Protein AF-A0ABD3Q183-F1 (afdb_monomer_lite)

Structure (mmCIF, N/CA/C/O backbone):
data_AF-A0ABD3Q183-F1
#
_entry.id   AF-A0ABD3Q183-F1
#
loop_
_atom_site.group_PDB
_atom_site.id
_atom_site.type_symbol
_atom_site.label_atom_id
_atom_site.label_alt_id
_atom_site.label_comp_id
_atom_site.label_asym_id
_atom_site.label_entity_id
_atom_site.label_seq_id
_atom_site.pdbx_PDB_ins_code
_atom_site.Cartn_x
_atom_site.Cartn_y
_atom_site.Cartn_z
_atom_site.occupancy
_atom_site.B_iso_or_equiv
_atom_site.auth_seq_id
_atom_site.auth_comp_id
_atom_site.auth_asym_id
_atom_site.auth_atom_id
_atom_site.pdbx_PDB_model_num
ATOM 1 N N . MET A 1 1 ? -6.979 24.340 -42.919 1.00 44.28 1 MET A N 1
ATOM 2 C CA . MET A 1 1 ? -6.742 22.893 -43.112 1.00 44.28 1 MET A CA 1
ATOM 3 C C . MET A 1 1 ? -6.482 22.277 -41.746 1.00 44.28 1 MET A C 1
ATOM 5 O O . MET A 1 1 ? -5.387 22.406 -41.219 1.00 44.28 1 MET A O 1
ATOM 9 N N . THR A 1 2 ? -7.515 21.724 -41.120 1.00 48.12 2 THR A N 1
ATOM 10 C CA . THR A 1 2 ? -7.461 21.088 -39.798 1.00 48.12 2 THR A CA 1
ATOM 11 C C . THR A 1 2 ? -7.374 19.578 -39.995 1.00 48.12 2 THR A C 1
ATOM 13 O O . THR A 1 2 ? -8.274 18.975 -40.573 1.00 48.12 2 THR A O 1
ATOM 16 N N . MET A 1 3 ? -6.265 18.966 -39.572 1.00 50.78 3 MET A N 1
ATOM 17 C CA . MET A 1 3 ? -6.081 17.517 -39.663 1.00 50.78 3 MET A CA 1
ATOM 18 C C . MET A 1 3 ? -6.833 16.816 -38.527 1.00 50.78 3 MET A C 1
ATOM 20 O O . MET A 1 3 ? -6.598 17.087 -37.349 1.00 50.78 3 MET A O 1
ATOM 24 N N . GLY A 1 4 ? -7.768 15.941 -38.901 1.00 58.09 4 GLY A N 1
ATOM 25 C CA . GLY A 1 4 ? -8.580 15.147 -37.985 1.00 58.09 4 GLY A CA 1
ATOM 26 C C . GLY A 1 4 ? -7.759 14.070 -37.276 1.00 58.09 4 GLY A C 1
ATOM 27 O O . GLY A 1 4 ? -6.997 13.337 -37.904 1.00 58.09 4 GLY A O 1
ATOM 28 N N . LYS A 1 5 ? -7.925 13.972 -35.953 1.00 61.94 5 LYS A N 1
ATOM 29 C CA . LYS A 1 5 ? -7.357 12.900 -35.128 1.00 61.94 5 LYS A CA 1
ATOM 30 C C . LYS A 1 5 ? -8.098 11.594 -35.408 1.00 61.94 5 LYS A C 1
ATOM 32 O O . LYS A 1 5 ? -9.273 11.459 -35.083 1.00 61.94 5 LYS A O 1
ATOM 37 N N . MET A 1 6 ? -7.379 10.643 -35.990 1.00 56.59 6 MET A N 1
ATOM 38 C CA . MET A 1 6 ? -7.823 9.273 -36.224 1.00 56.59 6 MET A CA 1
ATOM 39 C C . MET A 1 6 ? -7.687 8.481 -34.915 1.00 56.59 6 MET A C 1
ATOM 41 O O . MET A 1 6 ? -6.581 8.230 -34.437 1.00 56.59 6 MET A O 1
ATOM 45 N N . THR A 1 7 ? -8.812 8.141 -34.293 1.00 67.50 7 THR A N 1
ATOM 46 C CA . THR A 1 7 ? -8.881 7.275 -33.111 1.00 67.50 7 THR A CA 1
ATOM 47 C C . THR A 1 7 ? -8.775 5.812 -33.534 1.00 67.50 7 THR A C 1
ATOM 49 O O . THR A 1 7 ? -9.605 5.310 -34.287 1.00 67.50 7 THR A O 1
ATOM 52 N N . MET A 1 8 ? -7.744 5.120 -33.046 1.00 54.34 8 MET A N 1
ATOM 53 C CA . MET A 1 8 ? -7.564 3.681 -33.256 1.00 54.34 8 MET A CA 1
ATOM 54 C C . MET A 1 8 ? -8.452 2.871 -32.292 1.00 54.34 8 MET A C 1
ATOM 56 O O . MET A 1 8 ? -8.582 3.248 -31.123 1.00 54.34 8 MET A O 1
ATOM 60 N N . PRO A 1 9 ? -9.042 1.751 -32.744 1.00 58.88 9 PRO A N 1
ATOM 61 C CA . PRO A 1 9 ? -9.857 0.886 -31.902 1.00 58.88 9 PRO A CA 1
ATOM 62 C C . PRO A 1 9 ? -9.001 0.122 -30.883 1.00 58.88 9 PRO A C 1
ATOM 64 O O . PRO A 1 9 ? -7.980 -0.485 -31.207 1.00 58.88 9 PRO A O 1
ATOM 67 N N . ARG A 1 10 ? -9.453 0.142 -29.626 1.00 53.94 10 ARG A N 1
ATOM 68 C CA . ARG A 1 10 ? -8.889 -0.619 -28.505 1.00 53.94 10 ARG A CA 1
ATOM 69 C C . ARG A 1 10 ? -9.141 -2.111 -28.749 1.00 53.94 10 ARG A C 1
ATOM 71 O O . ARG A 1 10 ? -10.278 -2.565 -28.655 1.00 53.94 10 ARG A O 1
ATOM 78 N N . MET A 1 11 ? -8.090 -2.870 -29.055 1.00 56.34 11 MET A N 1
ATOM 79 C CA . MET A 1 11 ? -8.159 -4.331 -29.094 1.00 56.34 11 MET A CA 1
ATOM 80 C C . MET A 1 11 ? -8.385 -4.870 -27.678 1.00 56.34 11 MET A C 1
ATOM 82 O O . MET A 1 11 ? -7.510 -4.792 -26.818 1.00 56.34 11 MET A O 1
ATOM 86 N N . THR A 1 12 ? -9.572 -5.411 -27.427 1.00 59.91 12 THR A N 1
ATOM 87 C CA . THR A 1 12 ? -9.880 -6.181 -26.222 1.00 59.91 12 THR A CA 1
ATOM 88 C C . THR A 1 12 ? -9.241 -7.561 -26.351 1.00 59.91 12 THR A C 1
ATOM 90 O O . THR A 1 12 ? -9.641 -8.349 -27.207 1.00 59.91 12 THR A O 1
ATOM 93 N N . MET A 1 13 ? -8.234 -7.868 -25.529 1.00 55.62 13 MET A N 1
ATOM 94 C CA . MET A 1 13 ? -7.704 -9.231 -25.451 1.00 55.62 13 MET A CA 1
ATOM 95 C C . MET A 1 13 ? -8.714 -10.135 -24.739 1.00 55.62 13 MET A C 1
ATOM 97 O O . MET A 1 13 ? -9.156 -9.845 -23.629 1.00 55.62 13 MET A O 1
ATOM 101 N N . ASN A 1 14 ? -9.075 -11.236 -25.396 1.00 62.34 14 ASN A N 1
ATOM 102 C CA . ASN A 1 14 ? -10.017 -12.228 -24.890 1.00 62.34 14 ASN A CA 1
ATOM 103 C C . ASN A 1 14 ? -9.500 -12.884 -23.597 1.00 62.34 14 ASN A C 1
ATOM 105 O O . ASN A 1 14 ? -8.325 -13.244 -23.494 1.00 62.34 14 ASN A O 1
ATOM 109 N N . ALA A 1 15 ? -10.407 -13.105 -22.639 1.00 56.78 15 ALA A N 1
ATOM 110 C CA . ALA A 1 15 ? -10.145 -13.674 -21.309 1.00 56.78 15 ALA A CA 1
ATOM 111 C C . ALA A 1 15 ? -9.397 -15.027 -21.320 1.00 56.78 15 ALA A C 1
ATOM 113 O O . ALA A 1 15 ? -8.731 -15.383 -20.351 1.00 56.78 15 ALA A O 1
ATOM 114 N N . LEU A 1 16 ? -9.438 -15.756 -22.438 1.00 55.94 16 LEU A N 1
ATOM 115 C CA . LEU A 1 16 ? -8.718 -17.018 -22.629 1.00 55.94 16 LEU A CA 1
ATOM 116 C C . LEU A 1 16 ? -7.187 -16.851 -22.680 1.00 55.94 16 LEU A C 1
ATOM 118 O O . LEU A 1 16 ? -6.467 -17.779 -22.325 1.00 55.94 16 LEU A O 1
ATOM 122 N N . SER A 1 17 ? -6.672 -15.668 -23.038 1.00 56.25 17 SER A N 1
ATOM 123 C CA . SER A 1 17 ? -5.222 -15.415 -23.054 1.00 56.25 17 SER A CA 1
ATOM 124 C C . SER A 1 17 ? -4.633 -15.211 -21.654 1.00 56.25 17 SER A C 1
ATOM 126 O O . SER A 1 17 ? -3.447 -15.461 -21.454 1.00 56.25 17 SER A O 1
ATOM 128 N N . TRP A 1 18 ? -5.437 -14.775 -20.679 1.00 55.47 18 TRP A N 1
ATOM 129 C CA . TRP A 1 18 ? -4.971 -14.553 -19.305 1.00 55.47 18 TRP A CA 1
ATOM 130 C C . TRP A 1 18 ? -4.773 -15.863 -18.532 1.00 55.47 18 TRP A C 1
ATOM 132 O O . TRP A 1 18 ? -3.862 -15.961 -17.712 1.00 55.47 18 TRP A O 1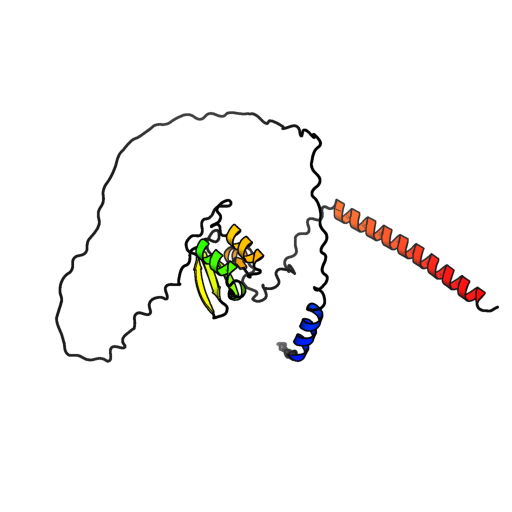
ATOM 142 N N . LEU A 1 19 ? -5.559 -16.899 -18.835 1.00 55.19 19 LEU A N 1
ATOM 143 C CA . LEU A 1 19 ? -5.446 -18.198 -18.165 1.00 55.19 19 LEU A CA 1
ATOM 144 C C . LEU A 1 19 ? -4.153 -18.951 -18.523 1.00 55.19 19 LEU A C 1
ATOM 146 O O . LEU A 1 19 ? -3.595 -19.634 -17.667 1.00 55.19 19 LEU A O 1
ATOM 150 N N . MET A 1 20 ? -3.620 -18.768 -19.737 1.00 56.00 20 MET A N 1
ATOM 151 C CA . MET A 1 20 ? -2.339 -19.370 -20.142 1.00 56.00 20 MET A CA 1
ATOM 152 C C . MET A 1 20 ? -1.136 -18.774 -19.390 1.00 56.00 20 MET A C 1
ATOM 154 O O . MET A 1 20 ? -0.205 -19.502 -19.057 1.00 56.00 20 MET A O 1
ATOM 158 N N . VAL A 1 21 ? -1.158 -17.478 -19.053 1.00 56.06 21 VAL A N 1
ATOM 159 C CA . VAL A 1 21 ? -0.051 -16.830 -18.318 1.00 56.06 21 VAL A CA 1
ATOM 160 C C . VAL A 1 21 ? -0.014 -17.269 -16.848 1.00 56.06 21 VAL A C 1
ATOM 162 O O . VAL A 1 21 ? 1.064 -17.431 -16.278 1.00 56.06 21 VAL A O 1
ATOM 165 N N . ILE A 1 22 ? -1.174 -17.535 -16.239 1.00 55.59 22 ILE A N 1
ATOM 166 C CA . ILE A 1 22 ? -1.255 -17.993 -14.842 1.00 55.59 22 ILE A CA 1
ATOM 167 C C . ILE A 1 22 ? -0.758 -19.442 -14.700 1.00 55.59 22 ILE A C 1
ATOM 169 O O . ILE A 1 22 ? -0.090 -19.765 -13.717 1.00 55.59 22 ILE A O 1
ATOM 173 N N . ALA A 1 23 ? -1.011 -20.304 -15.691 1.00 51.62 23 ALA A N 1
ATOM 174 C CA . ALA A 1 23 ? -0.594 -21.706 -15.638 1.00 51.62 23 ALA A CA 1
ATOM 175 C C . ALA A 1 23 ? 0.937 -21.889 -15.676 1.00 51.62 23 ALA A C 1
ATOM 177 O O . ALA A 1 23 ? 1.457 -22.784 -15.016 1.00 51.62 23 ALA A O 1
ATOM 178 N N . VAL A 1 24 ? 1.671 -21.015 -16.374 1.00 52.34 24 VAL A N 1
ATOM 179 C CA . VAL A 1 24 ? 3.142 -21.105 -16.475 1.00 52.34 24 VAL A CA 1
ATOM 180 C C . VAL A 1 24 ? 3.845 -20.643 -15.187 1.00 52.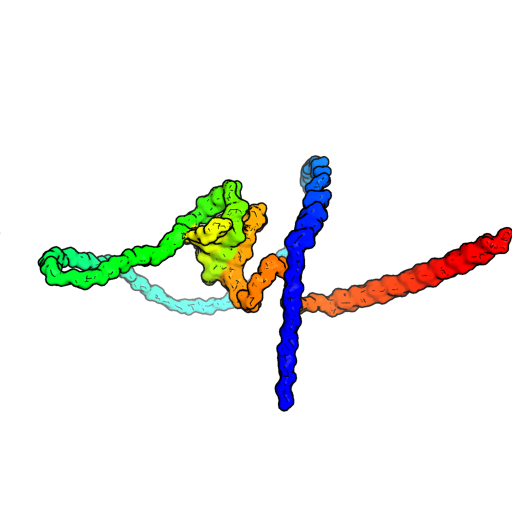34 24 VAL A C 1
ATOM 182 O O . VAL A 1 24 ? 4.924 -21.137 -14.863 1.00 52.34 24 VAL A O 1
ATOM 185 N N . TYR A 1 25 ? 3.231 -19.754 -14.399 1.00 48.50 25 TYR A N 1
ATOM 186 C CA . TYR A 1 25 ? 3.834 -19.242 -13.159 1.00 48.50 25 TYR A CA 1
ATOM 187 C C . TYR A 1 25 ? 3.674 -20.179 -11.948 1.00 48.50 25 TYR A C 1
ATOM 189 O O . TYR A 1 25 ? 4.423 -20.065 -10.978 1.00 48.50 25 TYR A O 1
ATOM 197 N N . ALA A 1 26 ? 2.725 -21.120 -11.988 1.00 48.50 26 ALA A N 1
ATOM 198 C CA . ALA A 1 26 ? 2.452 -22.022 -10.867 1.00 48.50 26 ALA A CA 1
ATOM 199 C C . ALA A 1 26 ? 3.429 -23.212 -10.772 1.00 48.50 26 ALA A C 1
ATOM 201 O O . ALA A 1 26 ? 3.611 -23.767 -9.692 1.00 48.50 26 ALA A O 1
ATOM 202 N N . THR A 1 27 ? 4.104 -23.585 -11.862 1.00 48.25 27 THR A N 1
ATOM 203 C CA . THR A 1 27 ? 5.000 -24.758 -11.904 1.00 48.25 27 THR A CA 1
ATOM 204 C C . THR A 1 27 ? 6.454 -24.479 -11.511 1.00 48.25 27 THR A C 1
ATOM 206 O O . THR A 1 27 ? 7.244 -25.414 -11.434 1.00 48.25 27 THR A O 1
ATOM 209 N N . ALA A 1 28 ? 6.831 -23.228 -11.223 1.00 49.59 28 ALA A N 1
ATOM 210 C CA . ALA A 1 28 ? 8.225 -22.870 -10.925 1.00 49.59 28 ALA A CA 1
ATOM 211 C C . ALA A 1 28 ? 8.598 -22.858 -9.425 1.00 49.59 28 ALA A C 1
ATOM 213 O O . ALA A 1 28 ? 9.774 -22.725 -9.103 1.00 49.59 28 ALA A O 1
ATOM 214 N N . ASN A 1 29 ? 7.643 -23.021 -8.498 1.00 52.03 29 ASN A N 1
ATOM 215 C CA . ASN A 1 29 ? 7.888 -22.832 -7.054 1.00 52.03 29 ASN A CA 1
ATOM 216 C C . ASN A 1 29 ? 7.832 -24.114 -6.204 1.00 52.03 29 ASN A C 1
ATOM 218 O O . ASN A 1 29 ? 7.709 -24.044 -4.982 1.00 52.03 29 ASN A O 1
ATOM 222 N N . SER A 1 30 ? 7.958 -25.290 -6.817 1.00 48.44 30 SER A N 1
ATOM 223 C CA . SER A 1 30 ? 7.918 -26.576 -6.106 1.00 48.44 30 SER A CA 1
ATOM 224 C C . SER A 1 30 ? 9.256 -27.314 -6.162 1.00 48.44 30 SER A C 1
ATOM 226 O O . SER A 1 30 ? 9.304 -28.478 -6.537 1.00 48.44 30 SER A O 1
ATOM 228 N N . CYS A 1 31 ? 10.343 -26.652 -5.757 1.00 44.06 31 CYS A N 1
ATOM 229 C CA . CYS A 1 31 ? 11.596 -27.327 -5.414 1.00 44.06 31 CYS A CA 1
ATOM 230 C C . CYS A 1 31 ? 11.971 -27.010 -3.964 1.00 44.06 31 CYS A C 1
ATOM 232 O O . CYS A 1 31 ? 12.548 -25.978 -3.633 1.00 44.06 31 CYS A O 1
ATOM 234 N N . THR A 1 32 ? 11.597 -27.949 -3.101 1.00 51.94 32 THR A N 1
ATOM 235 C CA . THR A 1 32 ? 12.115 -28.188 -1.756 1.00 51.94 32 THR A CA 1
ATOM 236 C C . THR A 1 32 ? 13.643 -28.149 -1.719 1.00 51.94 32 THR A C 1
ATOM 238 O O . THR A 1 32 ? 14.294 -29.014 -2.300 1.00 51.94 32 THR A O 1
ATOM 241 N N . PHE A 1 33 ? 14.213 -27.213 -0.959 1.00 45.72 33 PHE A N 1
ATOM 242 C CA . PHE A 1 33 ? 15.593 -27.299 -0.488 1.00 45.72 33 PHE A CA 1
ATOM 243 C C . PHE A 1 33 ? 15.600 -27.227 1.040 1.00 45.72 33 PHE A C 1
ATOM 245 O O . PHE A 1 33 ? 15.658 -26.161 1.650 1.00 45.72 33 PHE A O 1
ATOM 252 N N . ALA A 1 34 ? 15.475 -28.401 1.655 1.00 49.72 34 ALA A N 1
ATOM 253 C CA . ALA A 1 34 ? 15.829 -28.618 3.043 1.00 49.72 34 ALA A CA 1
ATOM 254 C C . ALA A 1 34 ? 17.323 -28.964 3.090 1.00 49.72 34 ALA A C 1
ATOM 256 O O . ALA A 1 34 ? 17.719 -30.048 2.670 1.00 49.72 34 ALA A O 1
ATOM 257 N N . SER A 1 35 ? 18.155 -28.066 3.614 1.00 48.16 35 SER A N 1
ATOM 258 C CA . SER A 1 35 ? 19.473 -28.452 4.119 1.00 48.16 35 SER A CA 1
ATOM 259 C C . SER A 1 35 ? 19.840 -27.600 5.325 1.00 48.16 35 SER A C 1
ATOM 261 O O . SER A 1 35 ? 19.907 -26.374 5.247 1.00 48.16 35 SER A O 1
ATOM 263 N N . ALA A 1 36 ? 20.065 -28.290 6.437 1.00 51.38 36 ALA A N 1
ATOM 264 C CA . ALA A 1 36 ? 20.574 -27.767 7.687 1.00 51.38 36 ALA A CA 1
ATOM 265 C C . ALA A 1 36 ? 21.895 -27.008 7.488 1.00 51.38 36 ALA A C 1
ATOM 267 O O . ALA A 1 36 ? 22.829 -27.532 6.884 1.00 51.38 36 ALA A O 1
ATOM 268 N N . PHE A 1 37 ? 21.995 -25.809 8.062 1.00 47.75 37 PHE A N 1
ATOM 269 C CA . PHE A 1 37 ? 23.271 -25.128 8.246 1.00 47.75 37 PHE A CA 1
ATOM 270 C C . PHE A 1 37 ? 23.476 -24.867 9.738 1.00 47.75 37 PHE A C 1
ATOM 272 O O . PHE A 1 37 ? 22.812 -24.028 10.346 1.00 47.75 37 PHE A O 1
ATOM 279 N N . ASN A 1 38 ? 24.379 -25.653 10.324 1.00 57.06 38 ASN A N 1
ATOM 280 C CA . ASN A 1 38 ? 24.940 -25.428 11.651 1.00 57.06 38 ASN A CA 1
ATOM 281 C C . ASN A 1 38 ? 25.665 -24.068 11.685 1.00 57.06 38 ASN A C 1
ATOM 283 O O . ASN A 1 38 ? 26.424 -23.780 10.757 1.00 57.06 38 ASN A O 1
ATOM 287 N N . PRO A 1 39 ? 25.506 -23.251 12.741 1.00 60.41 39 PRO A N 1
ATOM 288 C CA . PRO A 1 39 ? 26.316 -22.053 12.916 1.00 60.41 39 PRO A CA 1
ATOM 289 C C . PRO A 1 39 ? 27.720 -22.430 13.422 1.00 60.41 39 PRO A C 1
ATOM 291 O O . PRO A 1 39 ? 27.830 -23.068 14.472 1.00 60.41 39 PRO A O 1
ATOM 294 N N . PRO A 1 40 ? 28.813 -22.029 12.748 1.00 60.12 40 PRO A N 1
ATOM 295 C CA . PRO A 1 40 ? 30.128 -22.098 13.357 1.00 60.12 40 PRO A CA 1
ATOM 296 C C . PRO A 1 40 ? 30.296 -20.957 14.367 1.00 60.12 40 PRO A C 1
ATOM 298 O O . PRO A 1 40 ? 30.117 -19.775 14.071 1.00 60.12 40 PRO A O 1
ATOM 301 N N . SER A 1 41 ? 30.659 -21.365 15.576 1.00 55.75 41 SER A N 1
ATOM 302 C CA . SER A 1 41 ? 31.237 -20.557 16.641 1.00 55.75 41 SER A CA 1
ATOM 303 C C . SER A 1 41 ? 32.355 -19.626 16.144 1.00 55.75 41 SER A C 1
ATOM 305 O O . SER A 1 41 ? 33.167 -19.998 15.298 1.00 55.75 41 SER A O 1
ATOM 307 N N . SER A 1 42 ? 32.398 -18.435 16.744 1.00 59.53 42 SER A N 1
ATOM 308 C CA . SER A 1 42 ? 33.464 -17.416 16.722 1.00 59.53 42 SER A CA 1
ATOM 309 C C . SER A 1 42 ? 34.857 -17.978 17.116 1.00 59.53 42 SER A C 1
ATOM 311 O O . SER A 1 42 ? 34.939 -19.169 17.421 1.00 59.53 42 SER A O 1
ATOM 313 N N . PRO A 1 43 ? 35.969 -17.198 17.219 1.00 60.19 43 PRO A N 1
ATOM 314 C CA . PRO A 1 43 ? 36.197 -15.756 16.998 1.00 60.19 43 PRO A CA 1
ATOM 315 C C . PRO A 1 43 ? 37.494 -15.437 16.198 1.00 60.19 43 PRO A C 1
ATOM 317 O O . PRO A 1 43 ? 38.263 -16.340 15.882 1.00 60.19 43 PRO A O 1
ATOM 320 N N . LYS A 1 44 ? 37.742 -14.141 15.911 1.00 47.97 44 LYS A N 1
ATOM 321 C CA . LYS A 1 44 ? 39.019 -13.426 15.587 1.00 47.97 44 LYS A CA 1
ATOM 322 C C . LYS A 1 44 ? 38.658 -12.232 14.684 1.00 47.97 44 LYS A C 1
ATOM 324 O O . LYS A 1 44 ? 37.756 -12.346 13.875 1.00 47.97 44 LYS A O 1
ATOM 329 N N . SER A 1 45 ? 39.298 -11.074 14.653 1.00 49.72 45 SER A N 1
ATOM 330 C CA . SER A 1 45 ? 40.356 -10.422 15.414 1.00 49.72 45 SER A CA 1
ATOM 331 C C . SER A 1 45 ? 40.465 -9.029 14.770 1.00 49.72 45 SER A C 1
ATOM 333 O O . SER A 1 45 ? 40.608 -8.938 13.556 1.00 49.72 45 SER A O 1
ATOM 335 N N . ILE A 1 46 ? 40.351 -7.973 15.575 1.00 50.56 46 ILE A N 1
ATOM 336 C CA . ILE A 1 46 ? 41.063 -6.686 15.472 1.00 50.56 46 ILE A CA 1
ATOM 337 C C . ILE A 1 46 ? 41.288 -6.114 14.052 1.00 50.56 46 ILE A C 1
ATOM 339 O O . ILE A 1 46 ? 42.245 -6.466 13.365 1.00 50.56 46 ILE A O 1
ATOM 343 N N . ARG A 1 47 ? 40.536 -5.059 13.707 1.00 54.22 47 ARG A N 1
ATOM 344 C CA . ARG A 1 47 ? 41.119 -3.869 13.062 1.00 54.22 47 ARG A CA 1
ATOM 345 C C . ARG A 1 47 ? 40.613 -2.612 13.759 1.00 54.22 47 ARG A C 1
ATOM 347 O O . ARG A 1 47 ? 39.464 -2.214 13.602 1.00 54.22 47 ARG A O 1
ATOM 354 N N . ASN A 1 48 ? 41.513 -2.021 14.539 1.00 48.41 48 ASN A N 1
ATOM 355 C CA . ASN A 1 48 ? 41.402 -0.675 15.079 1.00 48.41 48 ASN A CA 1
ATOM 356 C C . ASN A 1 48 ? 41.269 0.322 13.923 1.00 48.41 48 ASN A C 1
ATOM 358 O O . ASN A 1 48 ? 42.189 0.463 13.119 1.00 48.41 48 ASN A O 1
ATOM 362 N N . ILE A 1 49 ? 40.140 1.020 13.859 1.00 57.34 49 ILE A N 1
ATOM 363 C CA . ILE A 1 49 ? 39.992 2.230 13.052 1.00 57.34 49 ILE A CA 1
ATOM 364 C C . ILE A 1 49 ? 40.367 3.403 13.971 1.00 57.34 49 ILE A C 1
ATOM 366 O O . ILE A 1 49 ? 39.754 3.537 15.034 1.00 57.34 49 ILE A O 1
ATOM 370 N N . PRO A 1 50 ? 41.363 4.237 13.626 1.00 55.78 50 PRO A N 1
ATOM 371 C CA . PRO A 1 50 ? 41.701 5.400 14.430 1.00 55.78 50 PRO A CA 1
ATOM 372 C C . PRO A 1 50 ? 40.547 6.410 14.404 1.00 55.78 50 PRO A C 1
ATOM 374 O O . PRO A 1 50 ? 40.165 6.950 13.367 1.00 55.78 50 PRO A O 1
ATOM 377 N N . ARG A 1 51 ? 39.992 6.639 15.593 1.00 54.16 51 ARG A N 1
ATOM 378 C CA . ARG A 1 51 ? 39.010 7.668 15.926 1.00 54.16 51 ARG A CA 1
ATOM 379 C C . ARG A 1 51 ? 39.702 9.030 15.862 1.00 54.16 51 ARG A C 1
ATOM 381 O O . ARG A 1 51 ? 40.464 9.376 16.760 1.00 54.16 51 ARG A O 1
ATOM 388 N N . VAL A 1 52 ? 39.453 9.797 14.803 1.00 56.88 52 VAL A N 1
ATOM 389 C CA . VAL A 1 52 ? 39.880 11.201 14.728 1.00 56.88 52 VAL A CA 1
ATOM 390 C C . VAL A 1 52 ? 38.981 12.012 15.659 1.00 56.88 52 VAL A C 1
ATOM 392 O O . VAL A 1 52 ? 37.797 12.209 15.398 1.00 56.88 52 VAL A O 1
ATOM 395 N N . HIS A 1 53 ? 39.549 12.429 16.787 1.00 45.06 53 HIS A N 1
ATOM 396 C CA . HIS A 1 53 ? 38.959 13.404 17.690 1.00 45.06 53 HIS A CA 1
ATOM 397 C C . HIS A 1 53 ? 39.189 14.808 17.119 1.00 45.06 53 HIS A C 1
ATOM 399 O O . HIS A 1 53 ? 40.313 15.297 17.133 1.00 45.06 53 HIS A O 1
ATOM 405 N N . HIS A 1 54 ? 38.127 15.470 16.659 1.00 49.00 54 HIS A N 1
ATOM 406 C CA . HIS A 1 54 ? 38.100 16.929 16.554 1.00 49.00 54 HIS A CA 1
ATOM 407 C C . HIS A 1 54 ? 37.425 17.492 17.812 1.00 49.00 54 HIS A C 1
ATOM 409 O O . HIS A 1 54 ? 36.204 17.579 17.902 1.00 49.00 54 HIS A O 1
ATOM 415 N N . ALA A 1 55 ? 38.249 17.823 18.803 1.00 41.31 55 ALA A N 1
ATOM 416 C CA . ALA A 1 55 ? 38.021 18.932 19.731 1.00 41.31 55 ALA A CA 1
ATOM 417 C C . ALA A 1 55 ? 38.768 20.138 19.125 1.00 41.31 55 ALA A C 1
ATOM 419 O O . ALA A 1 55 ? 39.755 19.934 18.427 1.00 41.31 55 ALA A O 1
ATOM 420 N N . SER A 1 56 ? 38.417 21.406 19.269 1.00 43.03 56 SER A N 1
ATOM 421 C CA . SER A 1 56 ? 37.446 22.159 20.061 1.00 43.03 56 SER A CA 1
ATOM 422 C C . SER A 1 56 ? 37.479 23.575 19.471 1.00 43.03 56 SER A C 1
ATOM 424 O O . SER A 1 56 ? 38.552 24.003 19.050 1.00 43.03 56 SER A O 1
ATOM 426 N N . ASN A 1 57 ? 36.393 24.346 19.526 1.00 40.75 57 ASN A N 1
ATOM 427 C CA . ASN A 1 57 ? 36.543 25.702 20.049 1.00 40.75 57 ASN A CA 1
ATOM 428 C C . ASN A 1 57 ? 35.228 26.279 20.558 1.00 40.75 57 ASN A C 1
ATOM 430 O O . ASN A 1 57 ? 34.176 26.160 19.936 1.00 40.75 57 ASN A O 1
ATOM 434 N N . TYR A 1 58 ? 35.366 26.850 21.747 1.00 42.50 58 TYR A N 1
ATOM 435 C CA . TYR A 1 58 ? 34.407 27.625 22.501 1.00 42.50 58 TYR A CA 1
ATOM 436 C C . TYR A 1 58 ? 34.168 28.964 21.804 1.00 42.50 58 TYR A C 1
ATOM 438 O O . TYR A 1 58 ? 35.131 29.618 21.416 1.00 42.50 58 TYR A O 1
ATOM 446 N N . GLU A 1 59 ? 32.922 29.427 21.782 1.00 43.38 59 GLU A N 1
ATOM 447 C CA . GLU A 1 59 ? 32.664 30.856 21.924 1.00 43.38 59 GLU A CA 1
ATOM 448 C C . GLU A 1 59 ? 31.430 31.050 22.805 1.00 43.38 59 GLU A C 1
ATOM 450 O O . GLU A 1 59 ? 30.309 30.637 22.511 1.00 43.38 59 GLU A O 1
ATOM 455 N N . SER A 1 60 ? 31.729 31.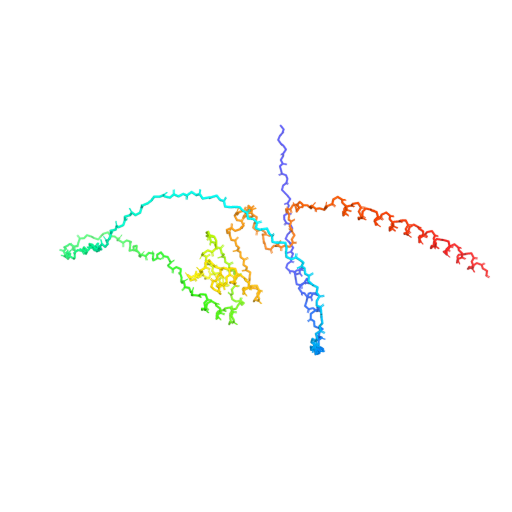577 23.981 1.00 42.41 60 SER A N 1
ATOM 456 C CA . SER A 1 60 ? 30.849 32.036 25.036 1.00 42.41 60 SER A CA 1
ATOM 457 C C . SER A 1 60 ? 30.047 33.253 24.590 1.00 42.41 60 SER A C 1
ATOM 459 O O . SER A 1 60 ? 30.646 34.259 24.226 1.00 42.41 60 SER A O 1
ATOM 461 N N . HIS A 1 61 ? 28.725 33.214 24.755 1.00 51.72 61 HIS A N 1
ATOM 462 C CA . HIS A 1 61 ? 27.958 34.425 25.027 1.00 51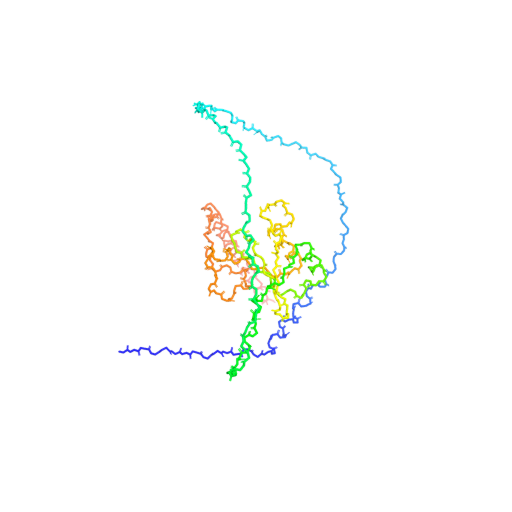.72 61 HIS A CA 1
ATOM 463 C C . HIS A 1 61 ? 27.026 34.210 26.219 1.00 51.72 61 HIS A C 1
ATOM 465 O O . HIS A 1 61 ? 26.323 33.210 26.347 1.00 51.72 61 HIS A O 1
ATOM 471 N N . GLU A 1 62 ? 27.149 35.173 27.116 1.00 41.00 62 GLU A N 1
ATOM 472 C CA . GLU A 1 62 ? 26.672 35.276 28.480 1.00 41.00 62 GLU A CA 1
ATOM 473 C C . GLU A 1 62 ? 25.383 36.109 28.537 1.00 41.00 62 GLU A C 1
ATOM 475 O O . GLU A 1 62 ? 25.197 37.017 27.727 1.00 41.00 62 GLU A O 1
ATOM 480 N N . SER A 1 63 ? 24.578 35.860 29.582 1.00 48.72 63 SER A N 1
ATOM 481 C CA . SER A 1 63 ? 23.467 36.681 30.115 1.00 48.72 63 SER A CA 1
ATOM 482 C C . SER A 1 63 ? 22.197 36.782 29.232 1.00 48.72 63 SER A C 1
ATOM 484 O O . SER A 1 63 ? 22.270 36.845 28.017 1.00 48.72 63 SER A O 1
ATOM 486 N N . VAL A 1 64 ? 20.954 36.742 29.735 1.00 43.75 64 VAL A N 1
ATOM 487 C CA . VAL A 1 64 ? 20.374 37.485 30.867 1.00 43.75 64 VAL A CA 1
ATOM 488 C C . VAL A 1 64 ? 19.090 36.796 31.402 1.00 43.75 64 VAL A C 1
ATOM 490 O O . VAL A 1 64 ? 18.234 36.368 30.637 1.00 43.75 64 VAL A O 1
ATOM 493 N N . ALA A 1 65 ? 19.001 36.750 32.737 1.00 38.81 65 ALA A N 1
ATOM 494 C CA . ALA A 1 65 ? 17.856 36.831 33.668 1.00 38.81 65 ALA A CA 1
ATOM 495 C C . ALA A 1 65 ? 16.479 36.151 33.419 1.00 38.81 65 ALA A C 1
ATOM 497 O O . ALA A 1 65 ? 15.683 36.531 32.571 1.00 38.81 65 ALA A O 1
ATOM 498 N N . ALA A 1 66 ? 16.175 35.232 34.345 1.00 43.41 66 ALA A N 1
ATOM 499 C CA . ALA A 1 66 ? 15.000 35.140 35.232 1.00 43.41 66 ALA A CA 1
ATOM 500 C C . ALA A 1 66 ? 13.732 35.997 34.986 1.00 43.41 66 ALA A C 1
ATOM 502 O O . ALA A 1 66 ? 13.800 37.219 35.012 1.00 43.41 66 ALA A O 1
ATOM 503 N N . HIS A 1 67 ? 12.554 35.350 35.021 1.00 38.94 67 HIS A N 1
ATOM 504 C CA . HIS A 1 67 ? 11.475 35.608 36.005 1.00 38.94 67 HIS A CA 1
ATOM 505 C C . HIS A 1 67 ? 10.375 34.519 35.882 1.00 38.94 67 HIS A C 1
ATOM 507 O O . HIS A 1 67 ? 9.904 34.241 34.788 1.00 38.94 67 HIS A O 1
ATOM 513 N N . VAL A 1 68 ? 10.139 33.686 36.907 1.00 41.88 68 VAL A N 1
ATOM 514 C CA . VAL A 1 68 ? 8.998 33.721 37.860 1.00 41.88 68 VAL A CA 1
ATOM 515 C C . VAL A 1 68 ? 7.618 33.927 37.205 1.00 41.88 68 VAL A C 1
ATOM 517 O O . VAL A 1 68 ? 7.387 34.961 36.587 1.00 41.88 68 VAL A O 1
ATOM 520 N N . THR A 1 69 ? 6.664 33.018 37.467 1.00 43.41 69 THR A N 1
ATOM 521 C CA . THR A 1 69 ? 5.373 33.290 38.165 1.00 43.41 69 THR A CA 1
ATOM 522 C C . THR A 1 69 ? 4.276 32.271 37.794 1.00 43.41 69 THR A C 1
ATOM 524 O O . THR A 1 69 ? 3.758 32.231 36.688 1.00 43.41 69 THR A O 1
ATOM 527 N N . SER A 1 70 ? 3.979 31.429 38.787 1.00 43.41 70 SER A N 1
ATOM 528 C CA . SER A 1 70 ? 2.729 30.742 39.171 1.00 43.41 70 SER A CA 1
ATOM 529 C C . SER A 1 70 ? 1.430 30.810 38.330 1.00 43.41 70 SER A C 1
ATOM 531 O O . SER A 1 70 ? 0.911 31.899 38.133 1.00 43.41 70 SER A O 1
ATOM 533 N N . LYS A 1 71 ? 0.847 29.604 38.110 1.00 42.34 71 LYS A N 1
ATOM 534 C CA . LYS A 1 71 ? -0.516 29.077 38.473 1.00 42.34 71 LYS A CA 1
ATOM 535 C C . LYS A 1 71 ? -1.799 29.890 38.083 1.00 42.34 71 LYS A C 1
ATOM 537 O O . LYS A 1 71 ? -1.698 31.059 37.765 1.00 42.34 71 LYS A O 1
ATOM 542 N N . PRO A 1 72 ? -3.029 29.392 38.369 1.00 54.91 72 PRO A N 1
ATOM 543 C CA . PRO A 1 72 ? -3.804 28.246 37.842 1.00 54.91 72 PRO A CA 1
ATOM 544 C C . PRO A 1 72 ? -5.217 28.703 37.327 1.00 54.91 72 PRO A C 1
ATOM 546 O O . PRO A 1 72 ? -5.429 29.897 37.183 1.00 54.91 72 PRO A O 1
ATOM 549 N N . ILE A 1 73 ? -6.186 27.769 37.178 1.00 43.16 73 ILE A N 1
ATOM 550 C CA . ILE A 1 73 ? -7.679 27.949 37.147 1.00 43.16 73 ILE A CA 1
ATOM 551 C C . ILE A 1 73 ? -8.285 28.147 35.735 1.00 43.16 73 ILE A C 1
ATOM 553 O O . ILE A 1 73 ? -7.927 29.074 35.023 1.00 43.16 73 ILE A O 1
ATOM 557 N N . GLN A 1 74 ? -8.975 27.138 35.171 1.00 46.28 74 GLN A N 1
ATOM 558 C CA . GLN A 1 74 ? -10.420 26.812 35.283 1.00 46.28 74 GLN A CA 1
ATOM 559 C C . GLN A 1 74 ? -11.333 27.918 34.724 1.00 46.28 74 GLN A C 1
ATOM 561 O O . GLN A 1 74 ? -11.300 29.032 35.213 1.00 46.28 74 GLN A O 1
ATOM 566 N N . ASP A 1 75 ? -12.138 27.600 33.702 1.00 42.88 75 ASP A N 1
ATOM 567 C CA . ASP A 1 75 ? -13.597 27.740 33.792 1.00 42.88 75 ASP A CA 1
ATOM 568 C C . ASP A 1 75 ? -14.313 27.206 32.543 1.00 42.88 75 ASP A C 1
ATOM 570 O O . ASP A 1 75 ? -14.073 27.582 31.396 1.00 42.88 75 ASP A O 1
ATOM 574 N N . THR A 1 76 ? -15.225 26.280 32.818 1.00 54.16 76 THR A N 1
ATOM 575 C CA . THR A 1 76 ? -16.303 25.812 31.952 1.00 54.16 76 THR A CA 1
ATOM 576 C C . THR A 1 76 ? -17.380 26.887 31.803 1.00 54.16 76 THR A C 1
ATOM 578 O O . THR A 1 76 ? -17.782 27.459 32.815 1.00 54.16 76 THR A O 1
ATOM 581 N N . PRO A 1 77 ? -18.018 27.022 30.632 1.00 59.09 77 PRO A N 1
ATOM 582 C CA . PRO A 1 77 ? -19.410 27.442 30.586 1.00 59.09 77 PRO A CA 1
ATOM 583 C C . PRO A 1 77 ? -20.319 26.222 30.400 1.00 59.09 77 PRO A C 1
ATOM 585 O O . PRO A 1 77 ? -20.524 25.707 29.301 1.00 59.09 77 PRO A O 1
ATOM 588 N N . THR A 1 78 ? -20.897 25.775 31.512 1.00 51.50 78 THR A N 1
ATOM 589 C CA . THR A 1 78 ? -22.160 25.037 31.544 1.00 51.50 78 THR A CA 1
ATOM 590 C C . THR A 1 78 ? -23.253 25.921 30.941 1.00 51.50 78 THR A C 1
ATOM 592 O O . THR A 1 78 ? -23.648 26.919 31.540 1.00 51.50 78 THR A O 1
ATOM 595 N N . ASN A 1 79 ? -23.764 25.575 29.754 1.00 51.31 79 ASN A N 1
ATOM 596 C CA . ASN A 1 79 ? -24.995 26.187 29.259 1.00 51.31 79 ASN A CA 1
ATOM 597 C C . ASN A 1 79 ? -26.207 25.365 29.702 1.00 51.31 79 ASN A C 1
ATOM 599 O O . ASN A 1 79 ? -26.265 24.138 29.613 1.00 51.31 79 ASN A O 1
ATOM 603 N N . ILE A 1 80 ? -27.132 26.114 30.271 1.00 57.28 80 ILE A N 1
ATOM 604 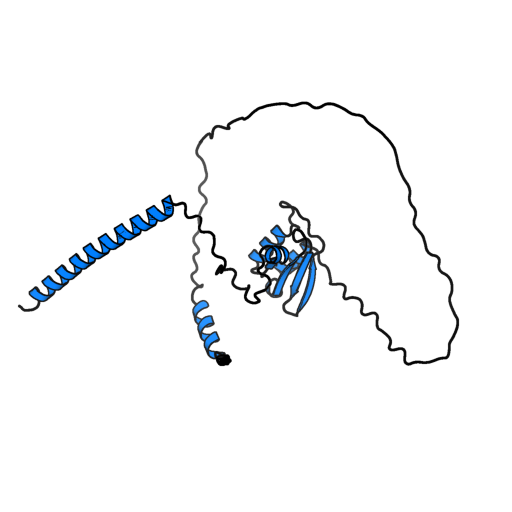C CA . ILE A 1 80 ? -28.227 25.726 31.128 1.00 57.28 80 ILE A CA 1
ATOM 605 C C . ILE A 1 80 ? -29.402 25.259 30.274 1.00 57.28 80 ILE A C 1
ATOM 607 O O . ILE A 1 80 ? -29.855 25.940 29.358 1.00 57.28 80 ILE A O 1
ATOM 611 N N . ARG A 1 81 ? -29.941 24.101 30.660 1.00 51.16 81 ARG A N 1
ATOM 612 C CA . ARG A 1 81 ? -31.286 23.631 30.321 1.00 51.16 81 ARG A CA 1
ATOM 613 C C . ARG A 1 81 ? -32.327 24.741 30.524 1.00 51.16 81 ARG A C 1
ATOM 615 O O . ARG A 1 81 ? -32.542 25.168 31.657 1.00 51.16 81 ARG A O 1
ATOM 622 N N . ARG A 1 82 ? -33.073 25.086 29.473 1.00 58.34 82 ARG A N 1
ATOM 623 C CA . ARG A 1 82 ? -34.415 25.681 29.579 1.00 58.34 82 ARG A CA 1
ATOM 624 C C . ARG A 1 82 ? -35.374 25.041 28.561 1.00 58.34 82 ARG A C 1
ATOM 626 O O . ARG A 1 82 ? -35.197 25.205 27.363 1.00 58.34 82 ARG A O 1
ATOM 633 N N . THR A 1 83 ? -36.335 24.279 29.108 1.00 57.16 83 THR A N 1
ATOM 634 C CA . THR A 1 83 ? -37.793 24.267 28.802 1.00 57.16 83 THR A CA 1
ATOM 635 C C . THR A 1 83 ? -38.220 24.180 27.326 1.00 57.16 83 THR A C 1
ATOM 637 O O . THR A 1 83 ? -38.053 25.137 26.585 1.00 57.16 83 THR A O 1
ATOM 640 N N . LEU A 1 84 ? -38.681 23.039 26.796 1.00 58.12 84 LEU A N 1
ATOM 641 C CA . LEU A 1 84 ? -40.010 22.393 26.915 1.00 58.12 84 LEU A CA 1
ATOM 642 C C . LEU A 1 84 ? -41.246 23.253 26.552 1.00 58.12 84 LEU A C 1
ATOM 644 O O . LEU A 1 84 ? -41.656 24.113 27.323 1.00 58.12 84 LEU A O 1
ATOM 648 N N . LEU A 1 85 ? -41.881 22.815 25.449 1.00 58.06 85 LEU A N 1
ATOM 649 C CA . LEU A 1 85 ? -43.302 22.866 25.056 1.00 58.06 85 LEU A CA 1
ATOM 650 C C . LEU A 1 85 ? -43.888 24.184 24.525 1.00 58.06 85 LEU A C 1
ATOM 652 O O . LEU A 1 85 ? -44.212 25.083 25.291 1.00 58.06 85 LEU A O 1
ATOM 656 N N . THR A 1 86 ? -44.190 24.214 23.218 1.00 54.84 86 THR A N 1
ATOM 657 C CA . THR A 1 86 ? -45.521 24.582 22.676 1.00 54.84 86 THR A CA 1
ATOM 658 C C . THR A 1 86 ? -45.619 24.347 21.158 1.00 54.84 86 THR A C 1
ATOM 660 O O . THR A 1 86 ? -44.637 24.481 20.436 1.00 54.84 86 THR A O 1
ATOM 663 N N . ASN A 1 87 ? -46.843 24.038 20.714 1.00 50.16 87 ASN A N 1
ATOM 664 C CA . ASN A 1 87 ? -47.378 23.944 19.343 1.00 50.16 87 ASN A CA 1
ATOM 665 C C . ASN A 1 87 ? -47.336 22.599 18.592 1.00 50.16 87 ASN A C 1
ATOM 667 O O . ASN A 1 87 ? -46.480 22.312 17.760 1.00 50.16 87 ASN A O 1
ATOM 671 N N . LEU A 1 88 ? -48.404 21.833 18.846 1.00 54.62 88 LEU A N 1
ATOM 672 C CA . LEU A 1 88 ? -49.088 20.958 17.893 1.00 54.62 88 LEU A CA 1
ATOM 673 C C . LEU A 1 88 ? -49.862 21.798 16.850 1.00 54.62 88 LEU A C 1
ATOM 675 O O . LEU A 1 88 ? -50.367 22.867 17.179 1.00 54.62 88 LEU A O 1
ATOM 679 N N . LEU A 1 89 ? -50.028 21.228 15.650 1.00 55.97 89 LEU A N 1
ATOM 680 C CA . LEU A 1 89 ? -50.817 21.682 14.486 1.00 55.97 89 LEU A CA 1
ATOM 681 C C . LEU A 1 89 ? -50.181 22.712 13.534 1.00 55.97 89 LEU A C 1
ATOM 683 O O . LEU A 1 89 ? -50.602 23.857 13.434 1.00 55.97 89 LEU A O 1
ATOM 687 N N . SER A 1 90 ? -49.262 22.226 12.701 1.00 53.78 90 SER A N 1
ATOM 688 C CA . SER A 1 90 ? -49.296 22.456 11.249 1.00 53.78 90 SER A CA 1
ATOM 689 C C . SER A 1 90 ? -48.367 21.430 10.609 1.00 53.78 90 SER A C 1
ATOM 691 O O . SER A 1 90 ? -47.181 21.397 10.925 1.00 53.78 90 SER A O 1
ATOM 693 N N . ALA A 1 91 ? -48.911 20.529 9.795 1.00 57.47 91 ALA A N 1
ATOM 694 C CA . ALA A 1 91 ? -48.146 19.486 9.127 1.00 57.47 91 ALA A CA 1
ATOM 695 C C . ALA A 1 91 ? -47.742 19.952 7.720 1.00 57.47 91 ALA A C 1
ATOM 697 O O . ALA A 1 91 ? -48.559 19.868 6.802 1.00 57.47 91 ALA A O 1
ATOM 698 N N . PRO A 1 92 ? -46.492 20.386 7.493 1.00 54.72 92 PRO A N 1
ATOM 699 C CA . PRO A 1 92 ? -45.814 20.062 6.256 1.00 54.72 92 PRO A CA 1
ATOM 700 C C . PRO A 1 92 ? -45.271 18.629 6.380 1.00 54.72 92 PRO A C 1
ATOM 702 O O . PRO A 1 92 ? -44.916 18.189 7.475 1.00 54.72 92 PRO A O 1
ATOM 705 N N . LEU A 1 93 ? -45.182 17.889 5.272 1.00 56.50 93 LEU A N 1
ATOM 706 C CA . LEU A 1 93 ? -44.302 16.723 5.196 1.00 56.50 93 LEU A CA 1
ATOM 707 C C . LEU A 1 93 ? -42.880 17.195 5.536 1.00 56.50 93 LEU A C 1
ATOM 709 O O . LEU A 1 93 ? -42.143 17.668 4.673 1.00 56.50 93 LEU A O 1
ATOM 713 N N . ILE A 1 94 ? -42.501 17.099 6.808 1.00 52.25 94 ILE A N 1
ATOM 714 C CA . ILE A 1 94 ?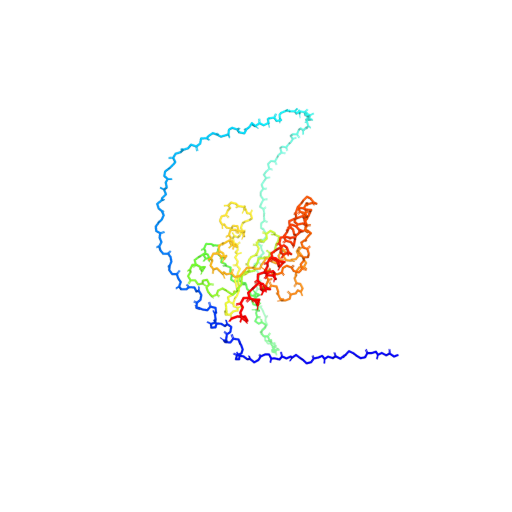 -41.115 17.210 7.228 1.00 52.25 94 ILE A CA 1
ATOM 715 C C . ILE A 1 94 ? -40.487 15.916 6.732 1.00 52.25 94 ILE A C 1
ATOM 717 O O . ILE A 1 94 ? -40.621 14.867 7.360 1.00 52.25 94 ILE A O 1
ATOM 721 N N . LEU A 1 95 ? -39.868 15.988 5.550 1.00 54.09 95 LEU A N 1
ATOM 722 C CA . LEU A 1 95 ? -38.782 15.101 5.158 1.00 54.09 95 LEU A CA 1
ATOM 723 C C . LEU A 1 95 ? -37.867 15.010 6.373 1.00 54.09 95 LEU A C 1
ATOM 725 O O . LEU A 1 95 ? -37.139 15.953 6.686 1.00 54.09 95 LEU A O 1
ATOM 729 N N . LEU A 1 96 ? -38.010 13.914 7.114 1.00 56.41 96 LEU A N 1
ATOM 730 C CA . LEU A 1 96 ? -37.190 13.595 8.259 1.00 56.41 96 LEU A CA 1
ATOM 731 C C . LEU A 1 96 ? -35.791 13.423 7.677 1.00 56.41 96 LEU A C 1
ATOM 733 O O . LEU A 1 96 ? -35.451 12.362 7.156 1.00 56.41 96 LEU A O 1
ATOM 737 N N . SER A 1 97 ? -35.027 14.514 7.667 1.00 52.22 97 SER A N 1
ATOM 738 C CA . SER A 1 97 ? -33.590 14.481 7.477 1.00 52.22 97 SER A CA 1
ATOM 739 C C . SER A 1 97 ? -33.093 13.604 8.612 1.00 52.22 97 SER A C 1
ATOM 741 O O . SER A 1 97 ? -32.937 14.060 9.747 1.00 52.22 97 SER A O 1
ATOM 743 N N . GLN A 1 98 ? -32.987 12.297 8.345 1.00 59.41 98 GLN A N 1
ATOM 744 C CA . GLN A 1 98 ? -32.220 11.415 9.198 1.00 59.41 98 GLN A CA 1
ATOM 745 C C . GLN A 1 98 ? -30.885 12.132 9.345 1.00 59.41 98 GLN A C 1
ATOM 747 O O . GLN A 1 98 ? -30.330 12.527 8.314 1.00 59.41 98 GLN A O 1
ATOM 752 N N . PRO A 1 99 ? -30.390 12.372 10.571 1.00 55.09 99 PRO A N 1
ATOM 753 C CA . PRO A 1 99 ? -29.021 12.804 10.714 1.00 55.09 99 PRO A CA 1
ATOM 754 C C . PRO A 1 99 ? -28.221 11.739 9.980 1.00 55.09 99 PRO A C 1
ATOM 756 O O . PRO A 1 99 ? -28.131 10.595 10.427 1.00 55.09 99 PRO A O 1
ATOM 759 N N . THR A 1 100 ? -27.729 12.086 8.792 1.00 53.41 100 THR A N 1
ATOM 760 C CA . THR A 1 100 ? -26.675 11.345 8.138 1.00 53.41 100 THR A CA 1
ATOM 761 C C . THR A 1 100 ? -25.556 11.488 9.136 1.00 53.41 100 THR A C 1
ATOM 763 O O . THR A 1 100 ? -24.912 12.535 9.197 1.00 53.41 100 THR A O 1
ATOM 766 N N . HIS A 1 101 ? -25.460 10.512 10.039 1.00 49.53 101 HIS A N 1
ATOM 767 C CA . HIS A 1 101 ? -24.361 10.368 10.961 1.00 49.53 101 HIS A CA 1
ATOM 768 C C . HIS A 1 101 ? -23.167 10.452 10.031 1.00 49.53 101 HIS A C 1
ATOM 770 O O . HIS A 1 101 ? -22.993 9.554 9.207 1.00 49.53 101 HIS A O 1
ATOM 776 N N . ALA A 1 102 ? -22.478 11.598 10.018 1.00 50.53 102 ALA A N 1
ATOM 777 C CA . ALA A 1 102 ? -21.302 11.774 9.188 1.00 50.53 102 ALA A CA 1
ATOM 778 C C . ALA A 1 102 ? -20.454 10.551 9.515 1.00 50.53 102 ALA A C 1
ATOM 780 O O . ALA A 1 102 ? -20.161 10.347 10.695 1.00 50.53 102 ALA A O 1
ATOM 781 N N . ALA A 1 103 ? -20.303 9.652 8.534 1.00 65.88 103 ALA A N 1
ATOM 782 C CA . ALA A 1 103 ? -20.001 8.251 8.784 1.00 65.88 103 ALA A CA 1
ATOM 783 C C . ALA A 1 103 ? -18.687 8.199 9.553 1.00 65.88 103 ALA A C 1
ATOM 785 O O . ALA A 1 103 ? -17.622 8.439 8.985 1.00 65.88 103 ALA A O 1
ATOM 786 N N . GLN A 1 104 ? -18.782 8.012 10.870 1.00 79.12 104 GLN A N 1
ATOM 787 C CA . GLN A 1 104 ? -17.621 8.058 11.731 1.00 79.12 104 GLN A CA 1
ATOM 788 C C . GLN A 1 104 ? -16.866 6.785 11.412 1.00 79.12 104 GLN A C 1
ATOM 790 O O . GLN A 1 104 ? -17.313 5.691 11.755 1.00 79.12 104 GLN A O 1
ATOM 795 N N . LEU A 1 105 ? -15.793 6.944 10.638 1.00 87.56 105 LEU A N 1
ATOM 796 C CA . LEU A 1 105 ? -14.976 5.836 10.184 1.00 87.56 105 LEU A CA 1
ATOM 797 C C . LEU A 1 105 ? -14.559 5.041 11.421 1.00 87.56 105 LEU A C 1
ATOM 799 O O . LEU A 1 105 ? -13.972 5.638 12.331 1.00 87.56 105 LEU A O 1
ATOM 803 N N . PRO A 1 106 ? -14.871 3.735 11.487 1.00 93.69 106 PRO A N 1
ATOM 804 C CA . PRO A 1 106 ? -14.431 2.919 12.603 1.00 93.69 106 PRO A CA 1
ATOM 805 C C . PRO A 1 106 ? -12.910 3.043 12.714 1.00 93.69 106 PRO A C 1
ATOM 807 O O . PRO A 1 106 ? -12.202 3.042 11.704 1.00 93.69 106 PRO A O 1
ATOM 810 N N . SER A 1 107 ? -12.415 3.229 13.932 1.00 94.44 107 SER A N 1
ATOM 811 C CA . SER A 1 107 ? -10.990 3.371 14.212 1.00 94.44 107 SER A CA 1
ATOM 812 C C . SER A 1 107 ? -10.510 2.191 15.041 1.00 94.44 107 SER A C 1
ATOM 814 O O . SER A 1 107 ? -11.185 1.789 15.986 1.00 94.44 107 SER A O 1
ATOM 816 N N . VAL A 1 108 ? -9.345 1.665 14.692 1.00 96.88 108 VAL A N 1
ATOM 817 C CA . VAL A 1 108 ? -8.721 0.495 15.313 1.00 96.88 108 VAL A CA 1
ATOM 818 C C . VAL A 1 108 ? -7.316 0.884 15.772 1.00 96.88 108 VAL A C 1
ATOM 820 O O . VAL A 1 108 ? -6.680 1.760 15.183 1.00 96.88 108 VAL A O 1
ATOM 823 N N . THR A 1 109 ? -6.813 0.263 16.830 1.00 96.94 109 THR A N 1
ATOM 824 C CA . THR A 1 109 ? -5.431 0.468 17.285 1.00 96.94 109 THR A CA 1
ATOM 825 C C . THR A 1 109 ? -4.436 -0.352 16.461 1.00 96.94 109 THR A C 1
ATOM 827 O O . THR A 1 109 ? -4.773 -1.337 15.804 1.00 96.94 109 THR A O 1
ATOM 830 N N . SER A 1 110 ? -3.166 0.026 16.502 1.00 95.81 110 SER A N 1
ATOM 831 C CA . SER A 1 110 ? -2.080 -0.635 15.785 1.00 95.81 110 SER A CA 1
ATOM 832 C C . SER A 1 110 ? -1.850 -2.076 16.255 1.00 95.81 110 SER A C 1
ATOM 834 O O . SER A 1 110 ? -1.416 -2.914 15.466 1.00 95.81 110 SER A O 1
ATOM 836 N N . GLU A 1 111 ? -2.171 -2.382 17.515 1.00 96.25 111 GLU A N 1
ATOM 837 C CA . GLU A 1 111 ? -2.099 -3.728 18.098 1.00 96.25 111 GLU A CA 1
ATOM 838 C C . GLU A 1 111 ? -3.266 -4.619 17.639 1.00 96.25 111 GLU A C 1
ATOM 840 O O . GLU A 1 111 ? -3.076 -5.782 17.268 1.00 96.25 111 GLU A O 1
ATOM 845 N N . GLU A 1 112 ? -4.479 -4.069 17.587 1.00 97.00 112 GLU A N 1
ATOM 846 C CA . GLU A 1 112 ? -5.641 -4.760 17.020 1.00 97.00 112 GLU A CA 1
ATOM 847 C C . GLU A 1 112 ? -5.443 -5.012 15.521 1.00 97.00 112 GLU A C 1
ATOM 849 O O . GLU A 1 112 ? -5.679 -6.121 15.035 1.00 97.00 112 GLU A O 1
ATOM 854 N N . PHE A 1 113 ? -4.913 -4.025 14.793 1.00 97.00 113 PHE A N 1
ATOM 855 C CA . PHE A 1 113 ? -4.570 -4.177 13.382 1.00 97.00 113 PHE A CA 1
ATOM 856 C C . PHE A 1 113 ? -3.523 -5.274 13.148 1.00 97.00 113 PHE A C 1
ATOM 858 O O . PHE A 1 113 ? -3.621 -6.023 12.177 1.00 97.00 113 PHE A O 1
ATOM 865 N N . ASP A 1 114 ? -2.564 -5.451 14.057 1.00 96.38 114 ASP A N 1
ATOM 866 C CA . ASP A 1 114 ? -1.609 -6.562 13.998 1.00 96.38 114 ASP A CA 1
ATOM 867 C C . ASP A 1 114 ? -2.276 -7.931 14.132 1.00 96.38 114 ASP A C 1
ATOM 869 O O . ASP A 1 114 ? -1.868 -8.899 13.482 1.00 96.38 114 ASP A O 1
ATOM 873 N N . THR A 1 115 ? -3.318 -8.017 14.954 1.00 97.19 115 THR A N 1
ATOM 874 C CA . THR A 1 115 ? -4.125 -9.232 15.085 1.00 97.19 115 THR A CA 1
ATOM 875 C C . THR A 1 115 ? -4.892 -9.506 13.790 1.00 97.19 115 THR A C 1
ATOM 877 O O . THR A 1 115 ? -4.932 -10.650 13.324 1.00 97.19 115 THR A O 1
ATOM 880 N N . ILE A 1 116 ? -5.417 -8.459 13.147 1.00 96.44 116 ILE A N 1
ATOM 881 C CA . ILE A 1 116 ? -6.076 -8.546 11.835 1.00 96.44 116 ILE A CA 1
ATOM 882 C C . ILE A 1 116 ? -5.081 -8.981 10.753 1.00 96.44 116 ILE A C 1
ATOM 884 O O . ILE A 1 116 ? -5.393 -9.869 9.967 1.00 96.44 116 ILE A O 1
ATOM 888 N N . LEU A 1 117 ? -3.861 -8.439 10.729 1.00 96.38 117 LEU A N 1
ATOM 889 C CA . LEU A 1 117 ? -2.829 -8.862 9.776 1.00 96.38 117 LEU A CA 1
ATOM 890 C C . LEU A 1 117 ? -2.494 -10.351 9.927 1.00 96.38 117 LEU A C 1
ATOM 892 O O . LEU A 1 117 ? -2.402 -11.070 8.935 1.00 96.38 117 LEU A O 1
ATOM 896 N N . ARG A 1 118 ? -2.360 -10.844 11.161 1.00 96.62 118 ARG A N 1
ATOM 897 C CA . ARG A 1 118 ? -2.050 -12.261 11.414 1.00 96.62 118 ARG A CA 1
ATOM 898 C C . ARG A 1 118 ? -3.177 -13.203 10.998 1.00 96.62 118 ARG A C 1
ATOM 900 O O . ARG A 1 118 ? -2.900 -14.295 10.511 1.00 96.62 118 ARG A O 1
ATOM 907 N N . THR A 1 119 ? -4.427 -12.807 11.219 1.00 97.69 119 THR A N 1
ATOM 908 C CA . THR A 1 119 ? -5.598 -13.678 11.021 1.00 97.69 119 THR A CA 1
ATOM 909 C C . THR A 1 119 ? -6.221 -13.542 9.633 1.00 97.69 119 THR A C 1
ATOM 911 O O . THR A 1 119 ? -6.706 -14.525 9.077 1.00 97.69 119 THR A O 1
ATOM 914 N N . ALA A 1 120 ? -6.181 -12.342 9.054 1.00 96.94 120 ALA A N 1
ATOM 915 C CA . ALA A 1 120 ? -6.985 -11.952 7.902 1.00 96.94 120 ALA A CA 1
ATOM 916 C C . ALA A 1 120 ? -6.241 -11.040 6.901 1.00 96.94 120 ALA A C 1
ATOM 918 O O . ALA A 1 120 ? -6.879 -10.266 6.191 1.00 96.94 120 ALA A O 1
ATOM 919 N N . ALA A 1 121 ? -4.910 -11.147 6.765 1.00 96.69 121 ALA A N 1
ATOM 920 C CA . ALA A 1 121 ? -4.140 -10.344 5.797 1.00 96.69 121 ALA A CA 1
ATOM 921 C C . ALA A 1 121 ? -4.689 -10.384 4.359 1.00 96.69 121 ALA A C 1
ATOM 923 O O . ALA A 1 121 ? -4.661 -9.376 3.661 1.00 96.69 121 ALA A O 1
ATOM 924 N N . LYS A 1 122 ? -5.221 -11.533 3.917 1.00 97.12 122 LYS A N 1
ATOM 925 C CA . LYS A 1 122 ? -5.785 -11.702 2.564 1.00 97.12 122 LYS A CA 1
ATOM 926 C C . LYS A 1 122 ? -7.057 -10.883 2.324 1.00 97.12 122 LYS A C 1
ATOM 928 O O . LYS A 1 122 ? -7.404 -10.641 1.175 1.00 97.12 122 LYS A O 1
ATOM 933 N N . SER A 1 123 ? -7.743 -10.476 3.390 1.00 97.19 123 SER A N 1
ATOM 934 C CA . SER A 1 123 ? -8.955 -9.656 3.315 1.00 97.19 123 SER A CA 1
ATOM 935 C C . SER A 1 123 ? -8.646 -8.163 3.200 1.00 97.19 123 SER A C 1
ATOM 937 O O . SER A 1 123 ? -9.562 -7.368 3.004 1.00 97.19 123 SER A O 1
ATOM 939 N N . ILE A 1 124 ? -7.377 -7.762 3.320 1.00 97.38 124 ILE A N 1
ATOM 940 C CA . ILE A 1 124 ? -6.959 -6.367 3.205 1.00 97.38 124 ILE A CA 1
ATOM 941 C C . ILE A 1 124 ? -6.632 -6.076 1.742 1.00 97.38 124 ILE A C 1
ATOM 943 O O . ILE A 1 124 ? -5.685 -6.630 1.184 1.00 97.38 124 ILE A O 1
ATOM 947 N N . ALA A 1 125 ? -7.408 -5.186 1.127 1.00 96.94 125 ALA A N 1
ATOM 948 C CA . ALA A 1 125 ? -7.225 -4.803 -0.266 1.00 96.94 125 ALA A CA 1
ATOM 949 C C . ALA A 1 125 ? -6.090 -3.788 -0.428 1.00 96.94 125 ALA A C 1
ATOM 951 O O . ALA A 1 125 ? -5.270 -3.925 -1.333 1.00 96.94 125 ALA A O 1
ATOM 952 N N . LEU A 1 126 ? -6.044 -2.763 0.430 1.00 96.31 126 LEU A N 1
ATOM 953 C CA . LEU A 1 126 ? -5.039 -1.704 0.365 1.00 96.31 126 LEU A CA 1
ATOM 954 C C . LEU A 1 126 ? -4.935 -0.953 1.697 1.00 96.31 126 LEU A C 1
ATOM 956 O O . LEU A 1 126 ? -5.943 -0.568 2.287 1.00 96.31 126 LEU A O 1
ATOM 960 N N . VAL A 1 127 ? -3.700 -0.659 2.107 1.00 96.94 127 VAL A N 1
ATOM 961 C CA . VAL A 1 127 ? -3.391 0.248 3.221 1.00 96.94 127 VAL A CA 1
ATOM 962 C C . VAL A 1 127 ? -2.913 1.587 2.662 1.00 96.94 127 VAL A C 1
ATOM 964 O O . VAL A 1 127 ? -1.936 1.648 1.914 1.00 96.94 127 VAL A O 1
ATOM 967 N N . GLN A 1 128 ? -3.598 2.668 3.006 1.00 95.31 128 GLN A N 1
ATOM 968 C CA . GLN A 1 128 ? -3.326 4.021 2.540 1.00 95.31 128 GLN A CA 1
ATOM 969 C C . GLN A 1 128 ? -2.850 4.888 3.703 1.00 95.31 128 GLN A C 1
ATOM 971 O O . GLN A 1 128 ? -3.567 5.105 4.671 1.00 95.31 128 GLN A O 1
ATOM 976 N N . LEU A 1 129 ? -1.637 5.412 3.586 1.00 94.44 129 LEU A N 1
ATOM 977 C CA . LEU A 1 129 ? -1.032 6.306 4.565 1.00 94.44 129 LEU A CA 1
ATOM 978 C C . LEU A 1 129 ? -1.056 7.739 4.033 1.00 94.44 129 LEU A C 1
ATOM 980 O O . LEU A 1 129 ? -0.576 8.018 2.926 1.00 94.44 129 LEU A O 1
ATOM 984 N N . SER A 1 130 ? -1.617 8.648 4.820 1.00 91.44 130 SER A N 1
ATOM 985 C CA . SER A 1 130 ? -1.813 10.058 4.491 1.00 91.44 130 SER A CA 1
ATOM 986 C C . SER A 1 130 ? -1.413 10.979 5.648 1.00 91.44 130 SER A C 1
ATOM 988 O O . SER A 1 130 ? -1.125 10.543 6.763 1.00 91.44 130 SER A O 1
ATOM 990 N N . GLY A 1 131 ? -1.397 12.283 5.373 1.00 88.00 131 GLY A N 1
ATOM 991 C CA . GLY A 1 131 ? -1.056 13.310 6.354 1.00 88.00 131 GLY A CA 1
ATOM 992 C C . GLY A 1 131 ? 0.448 13.590 6.470 1.00 88.00 131 GLY A C 1
ATOM 993 O O . GLY A 1 131 ? 1.280 12.864 5.904 1.00 88.00 131 GLY A O 1
ATOM 994 N N . PRO A 1 132 ? 0.818 14.674 7.173 1.00 82.75 132 PRO A N 1
ATOM 995 C CA . PRO A 1 132 ? 2.207 14.980 7.479 1.00 82.75 132 PRO A CA 1
ATOM 996 C C . PRO A 1 132 ? 2.823 13.803 8.238 1.00 82.75 132 PRO A C 1
ATOM 998 O O . PRO A 1 132 ? 2.250 13.286 9.190 1.00 82.75 132 PRO A O 1
ATOM 1001 N N . LYS A 1 133 ? 3.977 13.326 7.760 1.00 83.94 133 LYS A N 1
ATOM 1002 C CA . LYS A 1 133 ? 4.704 12.187 8.351 1.00 83.94 133 LYS A CA 1
ATOM 1003 C C . LYS A 1 133 ? 3.883 10.884 8.476 1.00 83.94 133 LYS A C 1
ATOM 1005 O O . LYS A 1 133 ? 4.311 9.960 9.158 1.00 83.94 133 LYS A O 1
ATOM 1010 N N . SER A 1 134 ? 2.798 10.747 7.703 1.00 88.06 134 SER A N 1
ATOM 1011 C CA . SER A 1 134 ? 1.945 9.544 7.646 1.00 88.06 134 SER A CA 1
ATOM 1012 C C . SER A 1 134 ? 1.176 9.235 8.940 1.00 88.06 134 SER A C 1
ATOM 1014 O O . SER A 1 134 ? 1.011 8.070 9.290 1.00 88.06 134 SER A O 1
ATOM 1016 N N . GLU A 1 135 ? 0.716 10.266 9.653 1.00 88.19 135 GLU A N 1
ATOM 1017 C CA . GLU A 1 135 ? -0.050 10.123 10.904 1.00 88.19 135 GLU A CA 1
ATOM 1018 C C . GLU A 1 135 ? -1.443 9.493 10.723 1.00 88.19 135 GLU A C 1
ATOM 1020 O O . GLU A 1 135 ? -1.969 8.881 11.647 1.00 88.19 135 GLU A O 1
ATOM 1025 N N . THR A 1 136 ? -2.039 9.604 9.531 1.00 91.19 136 THR A N 1
ATOM 1026 C CA . THR A 1 136 ? -3.354 9.015 9.238 1.00 91.19 136 THR A CA 1
ATOM 1027 C C . THR A 1 136 ? -3.189 7.769 8.380 1.00 91.19 136 THR A C 1
ATOM 1029 O O . THR A 1 136 ? -2.514 7.794 7.350 1.00 91.19 136 THR A O 1
ATOM 1032 N N . CYS A 1 137 ? -3.821 6.672 8.787 1.00 95.31 137 CYS A N 1
ATOM 1033 C CA . CYS A 1 137 ? -3.843 5.432 8.022 1.00 95.31 137 CYS A CA 1
ATOM 1034 C C . CYS A 1 137 ? -5.283 4.998 7.790 1.00 95.31 137 CYS A C 1
ATOM 1036 O O . CYS A 1 137 ? -6.054 4.894 8.742 1.00 95.31 137 CYS A O 1
ATOM 1038 N N . LEU A 1 138 ? -5.621 4.745 6.532 1.00 96.06 138 LEU A N 1
ATOM 1039 C CA . LEU A 1 138 ? -6.895 4.212 6.082 1.00 96.06 138 LEU A CA 1
ATOM 1040 C C . LEU A 1 138 ? -6.660 2.833 5.485 1.00 96.06 138 LEU A C 1
ATOM 1042 O O . LEU A 1 138 ? -5.877 2.664 4.551 1.00 96.06 138 LEU A O 1
ATOM 1046 N N . VAL A 1 139 ? -7.349 1.841 6.020 1.00 97.12 139 VAL A N 1
ATOM 1047 C CA . VAL A 1 139 ? -7.310 0.472 5.525 1.00 97.12 139 VAL A CA 1
ATOM 1048 C C . VAL A 1 139 ? -8.596 0.220 4.760 1.00 97.12 139 VAL A C 1
ATOM 1050 O O . VAL A 1 139 ? -9.682 0.479 5.268 1.00 97.12 139 VAL A O 1
ATOM 1053 N N . THR A 1 140 ? -8.461 -0.281 3.538 1.00 96.81 140 THR A N 1
ATOM 1054 C CA . THR A 1 140 ? -9.572 -0.734 2.696 1.00 96.81 140 THR A CA 1
ATOM 1055 C C . THR A 1 140 ? -9.553 -2.253 2.646 1.00 96.81 140 THR A C 1
ATOM 1057 O O . THR A 1 140 ? -8.515 -2.871 2.378 1.00 96.81 140 THR A O 1
ATOM 1060 N N . LEU A 1 141 ? -10.692 -2.858 2.946 1.00 97.38 141 LEU A N 1
ATOM 1061 C CA . LEU A 1 141 ? -10.893 -4.297 2.881 1.00 97.38 141 LEU A CA 1
ATOM 1062 C C . LEU A 1 141 ? -11.434 -4.703 1.503 1.00 97.38 141 LEU A C 1
ATOM 1064 O O . LEU A 1 141 ? -11.872 -3.871 0.708 1.00 97.38 141 LEU A O 1
ATOM 1068 N N . VAL A 1 142 ? -11.383 -6.001 1.204 1.00 97.06 142 VAL A N 1
ATOM 1069 C CA . VAL A 1 142 ? -11.871 -6.574 -0.067 1.00 97.06 142 VAL A CA 1
ATOM 1070 C C . VAL A 1 142 ? -13.379 -6.411 -0.278 1.00 97.06 142 VAL A C 1
ATOM 1072 O O . VAL A 1 142 ? -13.843 -6.468 -1.411 1.00 97.06 142 VAL A O 1
ATOM 1075 N N . ASP A 1 143 ? -14.138 -6.190 0.794 1.00 95.19 143 ASP A N 1
ATOM 1076 C CA . ASP A 1 143 ? -15.574 -5.895 0.763 1.00 95.19 143 ASP A CA 1
ATOM 1077 C C . ASP A 1 143 ? -15.875 -4.405 0.498 1.00 95.19 143 ASP A C 1
ATOM 1079 O O . ASP A 1 143 ? -17.036 -4.013 0.398 1.00 95.19 143 ASP A O 1
ATOM 1083 N N . GLY A 1 144 ? -14.838 -3.569 0.369 1.00 95.25 144 GLY A N 1
ATOM 1084 C CA . GLY A 1 144 ? -14.951 -2.122 0.196 1.00 95.25 144 GLY A CA 1
ATOM 1085 C C . GLY A 1 144 ? -15.162 -1.352 1.500 1.00 95.25 144 GLY A C 1
ATOM 1086 O O . GLY A 1 144 ? -15.209 -0.120 1.472 1.00 95.25 144 GLY A O 1
ATOM 1087 N N . THR A 1 145 ? -15.258 -2.034 2.644 1.00 95.00 145 THR A N 1
ATOM 1088 C CA . THR A 1 145 ? -15.314 -1.357 3.940 1.00 95.00 145 THR A CA 1
ATOM 1089 C C . THR A 1 145 ? -13.962 -0.738 4.269 1.00 95.00 145 THR A C 1
ATOM 1091 O O . THR A 1 145 ? -12.901 -1.202 3.836 1.00 95.00 145 THR A O 1
ATOM 1094 N N . THR A 1 146 ? -14.004 0.365 5.013 1.00 96.50 146 THR A N 1
ATOM 1095 C CA . THR A 1 146 ? -12.799 1.092 5.397 1.00 96.50 146 THR A CA 1
ATOM 1096 C C . THR A 1 146 ? -12.798 1.405 6.879 1.00 96.50 146 THR A C 1
ATOM 1098 O O . THR A 1 146 ? -13.841 1.689 7.470 1.00 96.50 146 THR A O 1
ATOM 1101 N N . PHE A 1 147 ? -11.616 1.340 7.480 1.00 96.75 147 PHE A N 1
ATOM 1102 C CA . PHE A 1 147 ? -11.390 1.736 8.864 1.00 96.75 147 PHE A CA 1
ATOM 1103 C C . PHE A 1 147 ? -10.064 2.485 8.979 1.00 96.75 147 PHE A C 1
ATOM 1105 O O . PHE A 1 147 ? -9.175 2.340 8.136 1.00 96.75 147 PHE A O 1
ATOM 1112 N N . SER A 1 148 ? -9.945 3.322 10.004 1.00 96.50 148 SER A N 1
ATOM 1113 C CA . SER A 1 148 ? -8.738 4.105 10.267 1.00 96.50 148 SER A CA 1
ATOM 1114 C C . SER A 1 148 ? -7.910 3.515 11.406 1.00 96.50 148 SER A C 1
ATOM 1116 O O . SER A 1 148 ? -8.434 2.777 12.239 1.00 96.50 148 SER A O 1
ATOM 1118 N N . ILE A 1 149 ? -6.614 3.833 11.447 1.00 96.62 149 ILE A N 1
ATOM 1119 C CA . ILE A 1 149 ? -5.743 3.506 12.587 1.00 96.62 149 ILE A CA 1
ATOM 1120 C C . ILE A 1 149 ? -5.431 4.791 13.346 1.00 96.62 149 ILE A C 1
ATOM 1122 O O . ILE A 1 149 ? -4.879 5.722 12.760 1.00 96.62 149 ILE A O 1
ATOM 1126 N N . SER A 1 150 ? -5.809 4.855 14.623 1.00 94.06 150 SER A N 1
ATOM 1127 C CA . SER A 1 150 ? -5.828 6.108 15.395 1.00 94.06 150 SER A CA 1
ATOM 1128 C C . SER A 1 150 ? -4.601 6.351 16.280 1.00 94.06 150 SER A C 1
ATOM 1130 O O . SER A 1 150 ? -4.380 7.480 16.702 1.00 94.06 150 SER A O 1
ATOM 1132 N N . ASP A 1 151 ? -3.814 5.325 16.601 1.00 95.12 151 ASP A N 1
ATOM 1133 C CA . ASP A 1 151 ? -2.724 5.365 17.594 1.00 95.12 151 ASP A CA 1
ATOM 1134 C C . ASP A 1 151 ? -1.319 5.404 16.965 1.00 95.12 151 ASP A C 1
ATOM 1136 O O . ASP A 1 151 ? -0.345 4.944 17.567 1.00 95.12 151 ASP A O 1
ATOM 1140 N N . LEU A 1 152 ? -1.197 5.944 15.749 1.00 94.00 152 LEU A N 1
ATOM 1141 C CA . LEU A 1 152 ? 0.090 6.057 15.069 1.00 94.00 152 LEU A CA 1
ATOM 1142 C C . LEU A 1 152 ? 0.949 7.161 15.684 1.00 94.00 152 LEU A C 1
ATOM 1144 O O . LEU A 1 152 ? 0.537 8.314 15.789 1.00 94.00 152 LEU A O 1
ATOM 1148 N N . ILE A 1 153 ? 2.179 6.801 16.049 1.00 94.38 153 ILE A N 1
ATOM 1149 C CA . ILE A 1 153 ? 3.148 7.719 16.653 1.00 94.38 153 ILE A CA 1
ATOM 1150 C C . ILE A 1 153 ? 4.327 7.891 15.708 1.00 94.38 153 ILE A C 1
ATOM 1152 O O . ILE A 1 153 ? 4.950 6.925 15.263 1.00 94.38 153 ILE A O 1
ATOM 1156 N N . GLU A 1 154 ? 4.683 9.136 15.422 1.00 89.38 154 GLU A N 1
ATOM 1157 C CA . GLU A 1 154 ? 5.849 9.432 14.606 1.00 89.38 154 GLU A CA 1
ATOM 1158 C C . GLU A 1 154 ? 7.150 9.235 15.401 1.00 89.38 154 GLU A C 1
ATOM 1160 O O . GLU A 1 154 ? 7.691 10.150 16.018 1.00 89.38 154 GLU A O 1
ATOM 1165 N N . SER A 1 155 ? 7.675 8.014 15.374 1.00 91.88 155 SER A N 1
ATOM 1166 C CA . SER A 1 155 ? 8.962 7.670 15.975 1.00 91.88 155 SER A CA 1
ATOM 1167 C C . SER A 1 155 ? 9.653 6.582 15.157 1.00 91.88 155 SER A C 1
ATOM 1169 O O . SER A 1 155 ? 9.009 5.695 14.614 1.00 91.88 155 SER A O 1
ATOM 1171 N N . SER A 1 156 ? 10.977 6.620 15.031 1.00 86.81 156 SER A N 1
ATOM 1172 C CA . SER A 1 156 ? 11.725 5.588 14.294 1.00 86.81 156 SER A CA 1
ATOM 1173 C C . SER A 1 156 ? 11.874 4.279 15.080 1.00 86.81 156 SER A C 1
ATOM 1175 O O . SER A 1 156 ? 12.101 3.217 14.492 1.00 86.81 156 SER A O 1
ATOM 1177 N N . THR A 1 157 ? 11.747 4.347 16.405 1.00 92.50 157 THR A N 1
ATOM 1178 C CA . THR A 1 157 ? 11.954 3.223 17.324 1.00 92.50 157 THR A CA 1
ATOM 1179 C C . THR A 1 157 ? 10.651 2.618 17.831 1.00 92.50 157 THR A C 1
ATOM 1181 O O . THR A 1 157 ? 10.653 1.459 18.242 1.00 92.50 157 THR A O 1
ATOM 1184 N N . ASP A 1 158 ? 9.543 3.357 17.763 1.00 93.88 158 ASP A N 1
ATOM 1185 C CA . ASP A 1 158 ? 8.252 2.908 18.282 1.00 93.88 158 ASP A CA 1
ATOM 1186 C C . ASP A 1 158 ? 7.608 1.845 17.360 1.00 93.88 158 ASP A C 1
ATOM 1188 O O . ASP A 1 158 ? 7.560 2.036 16.133 1.00 93.88 158 ASP A O 1
ATOM 1192 N N . PRO A 1 159 ? 7.108 0.715 17.899 1.00 91.44 159 PRO A N 1
ATOM 1193 C CA . PRO A 1 159 ? 6.359 -0.276 17.121 1.00 91.44 159 PRO A CA 1
ATOM 1194 C C . PRO A 1 159 ? 5.072 0.275 16.487 1.00 91.44 159 PRO A C 1
ATOM 1196 O O . PRO A 1 159 ? 4.637 -0.247 15.457 1.00 91.44 159 PRO A O 1
ATOM 1199 N N . ARG A 1 160 ? 4.491 1.345 17.042 1.00 94.12 160 ARG A N 1
ATOM 1200 C CA . ARG A 1 160 ? 3.294 2.033 16.528 1.00 94.12 160 ARG A CA 1
ATOM 1201 C C . ARG A 1 160 ? 3.608 3.010 15.401 1.00 94.12 160 ARG A C 1
ATOM 1203 O O . ARG A 1 160 ? 2.732 3.726 14.926 1.00 94.12 160 ARG A O 1
ATOM 1210 N N . SER A 1 161 ? 4.859 3.054 14.954 1.00 94.88 161 SER A N 1
ATOM 1211 C CA . SER A 1 161 ? 5.250 3.970 13.898 1.00 94.88 161 SER A CA 1
ATOM 1212 C C . SER A 1 161 ? 4.716 3.569 12.525 1.00 94.88 161 SER A C 1
ATOM 1214 O O . SER A 1 161 ? 4.709 2.377 12.181 1.00 94.88 161 SER A O 1
ATOM 1216 N N . PRO A 1 162 ? 4.351 4.553 11.678 1.00 94.56 162 PRO A N 1
ATOM 1217 C CA . PRO A 1 162 ? 3.922 4.290 10.307 1.00 94.56 162 PRO A CA 1
ATOM 1218 C C . PRO A 1 162 ? 4.946 3.454 9.532 1.00 94.56 162 PRO A C 1
ATOM 1220 O O . PRO A 1 162 ? 4.587 2.531 8.805 1.00 94.56 162 PRO A O 1
ATOM 1223 N N . LEU A 1 163 ? 6.244 3.702 9.740 1.00 93.12 163 LEU A N 1
ATOM 1224 C CA . LEU A 1 163 ? 7.310 2.966 9.059 1.00 93.12 163 LEU A CA 1
ATOM 1225 C C . LEU A 1 163 ? 7.347 1.481 9.458 1.00 93.12 163 LEU A C 1
ATOM 1227 O O . LEU A 1 163 ? 7.500 0.612 8.594 1.00 93.12 163 LEU A O 1
ATOM 1231 N N . LYS A 1 164 ? 7.177 1.171 10.750 1.00 94.88 164 LYS A N 1
ATOM 1232 C CA . LYS A 1 164 ? 7.085 -0.216 11.232 1.00 94.88 164 LYS A CA 1
ATOM 1233 C C . LYS A 1 164 ? 5.799 -0.886 10.758 1.00 94.88 164 LYS A C 1
ATOM 1235 O O . LYS A 1 164 ? 5.832 -2.060 10.394 1.00 94.88 164 LYS A O 1
ATOM 1240 N N . LEU A 1 165 ? 4.688 -0.152 10.688 1.00 94.56 165 LEU A N 1
ATOM 1241 C CA . LEU A 1 165 ? 3.435 -0.648 10.119 1.00 94.56 165 LEU A CA 1
ATOM 1242 C C . LEU A 1 165 ? 3.585 -1.031 8.640 1.00 94.56 165 LEU A C 1
ATOM 1244 O O . LEU A 1 165 ? 3.199 -2.136 8.262 1.00 94.56 165 LEU A O 1
ATOM 1248 N N . VAL A 1 166 ? 4.226 -0.187 7.824 1.00 94.75 166 VAL A N 1
ATOM 1249 C CA . VAL A 1 166 ? 4.533 -0.501 6.415 1.00 94.75 166 VAL A CA 1
ATOM 1250 C C . VAL A 1 166 ? 5.377 -1.771 6.310 1.00 94.75 166 VAL A C 1
ATOM 1252 O O . VAL A 1 166 ? 5.100 -2.630 5.474 1.00 94.75 166 VAL A O 1
ATOM 1255 N N . ALA A 1 167 ? 6.405 -1.907 7.152 1.00 95.19 167 ALA A N 1
ATOM 1256 C CA . ALA A 1 167 ? 7.256 -3.093 7.159 1.00 95.19 167 ALA A CA 1
ATOM 1257 C C . ALA A 1 167 ? 6.460 -4.365 7.495 1.00 95.19 167 ALA A C 1
ATOM 1259 O O . ALA A 1 167 ? 6.603 -5.367 6.798 1.00 95.19 167 ALA A O 1
ATOM 1260 N N . ARG A 1 168 ? 5.574 -4.309 8.499 1.00 95.50 168 ARG A N 1
ATOM 1261 C CA . ARG A 1 168 ? 4.670 -5.417 8.847 1.00 95.50 168 ARG A CA 1
ATOM 1262 C C . ARG A 1 168 ? 3.744 -5.771 7.684 1.00 95.50 168 ARG A C 1
ATOM 1264 O O . ARG A 1 168 ? 3.682 -6.936 7.311 1.00 95.50 168 ARG A O 1
ATOM 1271 N N . CYS A 1 169 ? 3.109 -4.785 7.048 1.00 96.06 169 CYS A N 1
ATOM 1272 C CA . CYS A 1 169 ? 2.249 -5.018 5.882 1.00 96.06 169 CYS A CA 1
ATOM 1273 C C . CYS A 1 169 ? 2.996 -5.742 4.748 1.00 96.06 169 CYS A C 1
ATOM 1275 O O . CYS A 1 169 ? 2.460 -6.678 4.159 1.00 96.06 169 CYS A O 1
ATOM 1277 N N . ARG A 1 170 ? 4.262 -5.377 4.493 1.00 95.94 170 ARG A N 1
ATOM 1278 C CA . ARG A 1 170 ? 5.107 -6.042 3.484 1.00 95.94 170 ARG A CA 1
ATOM 1279 C C . ARG A 1 170 ? 5.380 -7.510 3.803 1.00 95.94 170 ARG A C 1
ATOM 1281 O O . ARG A 1 170 ? 5.397 -8.312 2.879 1.00 95.94 170 ARG A O 1
ATOM 1288 N N . LEU A 1 171 ? 5.561 -7.871 5.076 1.00 96.31 171 LEU A N 1
ATOM 1289 C CA . LEU A 1 171 ? 5.766 -9.271 5.479 1.00 96.31 171 LEU A CA 1
ATOM 1290 C C . LEU A 1 171 ? 4.557 -10.153 5.141 1.00 96.31 171 LEU A C 1
ATOM 1292 O O . LEU A 1 171 ? 4.727 -11.319 4.799 1.00 96.31 171 LEU A O 1
ATOM 1296 N N . TYR A 1 172 ? 3.352 -9.584 5.192 1.00 97.00 172 TYR A N 1
ATOM 1297 C CA . TYR A 1 172 ? 2.107 -10.271 4.842 1.00 97.00 172 TYR A CA 1
ATOM 1298 C C . TYR A 1 172 ? 1.679 -10.061 3.378 1.00 97.00 172 TYR A C 1
ATOM 1300 O O . TYR A 1 172 ? 0.573 -10.450 3.012 1.00 97.00 172 TYR A O 1
ATOM 1308 N N . ASN A 1 173 ? 2.535 -9.469 2.533 1.00 96.44 173 ASN A N 1
ATOM 1309 C CA . ASN A 1 173 ? 2.237 -9.117 1.136 1.00 96.44 173 ASN A CA 1
ATOM 1310 C C . ASN A 1 173 ? 1.007 -8.205 0.959 1.00 96.44 173 ASN A C 1
ATOM 1312 O O . ASN A 1 173 ? 0.341 -8.245 -0.074 1.00 96.44 173 ASN A O 1
ATOM 1316 N N . VAL A 1 174 ? 0.709 -7.365 1.951 1.00 96.69 174 VAL A N 1
ATOM 1317 C CA . VAL A 1 174 ? -0.380 -6.387 1.874 1.00 96.69 174 VAL A CA 1
ATOM 1318 C C . VAL A 1 174 ? 0.117 -5.140 1.130 1.00 96.69 174 VAL A C 1
ATOM 1320 O O . VAL A 1 174 ? 1.144 -4.569 1.518 1.00 96.69 174 VAL A O 1
ATOM 1323 N N . PRO A 1 175 ? -0.573 -4.686 0.068 1.00 95.50 175 PRO A N 1
ATOM 1324 C CA . PRO A 1 175 ? -0.158 -3.514 -0.690 1.00 95.50 175 PRO A CA 1
ATOM 1325 C C . PRO A 1 175 ? -0.363 -2.230 0.125 1.00 95.50 175 PRO A C 1
ATOM 1327 O O . PRO A 1 175 ? -1.410 -2.011 0.737 1.00 95.50 175 PRO A O 1
ATOM 1330 N N . VAL A 1 176 ? 0.646 -1.354 0.099 1.00 94.88 176 VAL A N 1
ATOM 1331 C CA . VAL A 1 176 ? 0.647 -0.086 0.842 1.00 94.88 176 VAL A CA 1
ATOM 1332 C C . VAL A 1 176 ? 0.892 1.089 -0.101 1.00 94.88 176 VAL A C 1
ATOM 1334 O O . VAL A 1 176 ? 1.859 1.082 -0.865 1.00 94.88 176 VAL A O 1
ATOM 1337 N N . LYS A 1 177 ? 0.054 2.125 -0.016 1.00 92.31 177 LYS A N 1
ATOM 1338 C CA . LYS A 1 177 ? 0.204 3.398 -0.735 1.00 92.31 177 LYS A CA 1
ATOM 1339 C C . LYS A 1 177 ? 0.511 4.524 0.253 1.00 92.31 177 LYS A C 1
ATOM 1341 O O . LYS A 1 177 ? -0.299 4.832 1.119 1.00 92.31 177 LYS A O 1
ATOM 1346 N N . ASN A 1 178 ? 1.662 5.174 0.086 1.00 90.00 178 ASN A N 1
ATOM 1347 C CA . ASN A 1 178 ? 2.020 6.390 0.824 1.00 90.00 178 ASN A CA 1
ATOM 1348 C C . ASN A 1 178 ? 1.603 7.621 0.017 1.00 90.00 178 ASN A C 1
ATOM 1350 O O . ASN A 1 178 ? 2.372 8.104 -0.812 1.00 90.00 178 ASN A O 1
ATOM 1354 N N . VAL A 1 179 ? 0.403 8.142 0.264 1.00 86.62 179 VAL A N 1
ATOM 1355 C CA . VAL A 1 179 ? -0.137 9.305 -0.459 1.00 86.62 179 VAL A CA 1
ATOM 1356 C C . VAL A 1 179 ? 0.764 10.517 -0.269 1.00 86.62 179 VAL A C 1
ATOM 1358 O O . VAL A 1 179 ? 1.100 11.173 -1.244 1.00 86.62 179 VAL A O 1
ATOM 1361 N N . GLY A 1 180 ? 1.243 10.767 0.955 1.00 79.06 180 GLY A N 1
ATOM 1362 C CA . GLY A 1 180 ? 2.105 11.919 1.241 1.00 79.06 180 GLY A CA 1
ATOM 1363 C C . GLY A 1 180 ? 3.406 11.918 0.429 1.00 79.06 180 GLY A C 1
ATOM 1364 O O . GLY A 1 180 ? 3.801 12.944 -0.122 1.00 79.06 180 GLY A O 1
ATOM 1365 N N . LEU A 1 181 ? 4.043 10.750 0.280 1.00 74.81 181 LEU A N 1
ATOM 1366 C CA . LEU A 1 181 ? 5.244 10.618 -0.550 1.00 74.81 181 LEU A CA 1
ATOM 1367 C C . LEU A 1 181 ? 4.915 10.691 -2.037 1.00 74.81 181 LEU A C 1
ATOM 1369 O O . LEU A 1 181 ? 5.657 11.309 -2.793 1.00 74.81 181 LEU A O 1
ATOM 1373 N N . LEU A 1 182 ? 3.810 10.084 -2.469 1.00 75.88 182 LEU A N 1
ATOM 1374 C CA . LEU A 1 182 ? 3.387 10.143 -3.865 1.00 75.88 182 LEU A CA 1
ATOM 1375 C C . LEU A 1 182 ? 3.053 11.581 -4.288 1.00 75.88 182 LEU A C 1
ATOM 1377 O O . LEU A 1 182 ? 3.414 11.961 -5.403 1.00 75.88 182 LEU A O 1
ATOM 1381 N N . SER A 1 183 ? 2.465 12.388 -3.395 1.00 75.06 183 SER A N 1
ATOM 1382 C CA . SER A 1 183 ? 2.232 13.824 -3.596 1.00 75.06 183 SER A CA 1
ATOM 1383 C C . SER A 1 183 ? 3.551 14.571 -3.745 1.00 75.06 183 SER A C 1
ATOM 1385 O O . SER A 1 183 ? 3.739 15.290 -4.721 1.00 75.06 183 SER A O 1
ATOM 1387 N N . ALA A 1 184 ? 4.497 14.356 -2.824 1.00 71.25 184 ALA A N 1
ATOM 1388 C CA . ALA A 1 184 ? 5.809 15.007 -2.866 1.00 71.25 184 ALA A CA 1
ATOM 1389 C C . ALA A 1 184 ? 6.622 14.616 -4.111 1.00 71.25 184 ALA A C 1
ATOM 1391 O O . ALA A 1 184 ? 7.415 15.400 -4.628 1.00 71.25 184 ALA A O 1
ATOM 1392 N N . LEU A 1 185 ? 6.420 13.396 -4.606 1.00 71.62 185 LEU A N 1
ATOM 1393 C CA . LEU A 1 185 ? 7.061 12.900 -5.812 1.00 71.62 185 LEU A CA 1
ATOM 1394 C C . LEU A 1 185 ? 6.296 13.292 -7.088 1.00 71.62 185 LEU A C 1
ATOM 1396 O O . LEU A 1 185 ? 6.823 13.049 -8.171 1.00 71.62 185 LEU A O 1
ATOM 1400 N N . GLY A 1 186 ? 5.086 13.852 -7.013 1.00 68.25 186 GLY A N 1
ATOM 1401 C CA . GLY A 1 186 ? 4.264 14.180 -8.186 1.00 68.25 186 GLY A CA 1
ATOM 1402 C C . GLY A 1 186 ? 3.863 12.953 -9.018 1.00 68.25 186 GLY A C 1
ATOM 1403 O O . GLY A 1 186 ? 3.880 13.011 -10.241 1.00 68.25 186 GLY A O 1
ATOM 1404 N N . ILE A 1 187 ? 3.608 11.806 -8.372 1.00 66.25 187 ILE A N 1
ATOM 1405 C CA . ILE A 1 187 ? 3.267 10.527 -9.042 1.00 66.25 187 ILE A CA 1
ATOM 1406 C C . ILE A 1 187 ? 1.741 10.287 -9.082 1.00 66.25 187 ILE A C 1
ATOM 1408 O O . ILE A 1 187 ? 1.276 9.373 -9.751 1.00 66.25 187 ILE A O 1
ATOM 1412 N N . ILE A 1 188 ? 0.944 11.107 -8.389 1.00 56.34 188 ILE A N 1
ATOM 1413 C CA . ILE A 1 188 ? -0.484 10.840 -8.125 1.00 56.34 188 ILE A CA 1
ATOM 1414 C C . ILE A 1 188 ? -1.375 10.828 -9.382 1.00 56.34 188 ILE A C 1
ATOM 1416 O O . ILE A 1 188 ? -2.440 10.226 -9.344 1.00 56.34 188 ILE A O 1
ATOM 1420 N N . GLU A 1 189 ? -0.952 11.400 -10.509 1.00 55.53 189 GLU A N 1
ATOM 1421 C CA . GLU A 1 189 ? -1.829 11.549 -11.684 1.00 55.53 189 GLU A CA 1
ATOM 1422 C C . GLU A 1 189 ? -1.892 10.334 -12.628 1.00 55.53 189 GLU A C 1
ATOM 1424 O O . GLU A 1 189 ? -2.691 10.335 -13.559 1.00 55.53 189 GLU A O 1
ATOM 1429 N N . SER A 1 190 ? -1.099 9.278 -12.413 1.00 51.16 190 SER A N 1
ATOM 1430 C CA . SER A 1 190 ? -1.164 8.072 -13.253 1.00 51.16 190 SER A CA 1
ATOM 1431 C C . SER A 1 190 ? -1.760 6.894 -12.482 1.00 51.16 190 SER A C 1
ATOM 1433 O O . SER A 1 190 ? -1.094 6.309 -11.625 1.00 51.16 190 SER A O 1
ATOM 1435 N N . GLU A 1 191 ? -2.995 6.518 -12.817 1.00 54.19 191 GLU A N 1
ATOM 1436 C CA . GLU A 1 191 ? -3.745 5.394 -12.226 1.00 54.19 191 GLU A CA 1
ATOM 1437 C C . GLU A 1 191 ? -3.063 4.013 -12.397 1.00 54.19 191 GLU A C 1
ATOM 1439 O O . GLU A 1 191 ? -3.450 3.047 -11.744 1.00 54.19 191 GLU A O 1
ATOM 1444 N N . ASP A 1 192 ? -1.971 3.923 -13.164 1.00 49.91 192 ASP A N 1
ATOM 1445 C CA . ASP A 1 192 ? -1.198 2.695 -13.422 1.00 49.91 192 ASP A CA 1
ATOM 1446 C C . ASP A 1 192 ? -0.057 2.414 -12.411 1.00 49.91 192 ASP A C 1
ATOM 1448 O O . ASP A 1 192 ? 0.806 1.556 -12.626 1.00 49.91 192 ASP A O 1
ATOM 1452 N N . ALA A 1 193 ? -0.034 3.096 -11.261 1.00 51.84 193 ALA A N 1
ATOM 1453 C CA . ALA A 1 193 ? 1.058 3.038 -10.276 1.00 51.84 193 ALA A CA 1
ATOM 1454 C C . ALA A 1 193 ? 1.183 1.720 -9.466 1.00 51.84 193 ALA A C 1
ATOM 1456 O O . ALA A 1 193 ? 1.888 1.682 -8.455 1.00 51.84 193 ALA A O 1
ATOM 1457 N N . VAL A 1 194 ? 0.541 0.623 -9.884 1.00 49.75 194 VAL A N 1
ATOM 1458 C CA . VAL A 1 194 ? 0.721 -0.710 -9.265 1.00 49.75 194 VAL A CA 1
ATOM 1459 C C . VAL A 1 194 ? 2.042 -1.370 -9.703 1.00 49.75 194 VAL A C 1
ATOM 1461 O O . VAL A 1 194 ? 2.520 -2.294 -9.050 1.00 49.75 194 VAL A O 1
ATOM 1464 N N . LYS A 1 195 ? 2.721 -0.850 -10.733 1.00 48.16 195 LYS A N 1
ATOM 1465 C CA . LYS A 1 195 ? 4.045 -1.330 -11.163 1.00 48.16 195 LYS A CA 1
ATOM 1466 C C . LYS A 1 195 ? 5.177 -0.422 -10.674 1.00 48.16 195 LYS A C 1
ATOM 1468 O O . LYS A 1 195 ? 5.889 0.195 -11.463 1.00 48.16 195 LYS A O 1
ATOM 1473 N N . ILE A 1 196 ? 5.404 -0.373 -9.360 1.00 48.91 196 ILE A N 1
ATOM 1474 C CA . ILE A 1 196 ? 6.650 0.179 -8.789 1.00 48.91 196 ILE A CA 1
ATOM 1475 C C . ILE A 1 196 ? 7.766 -0.865 -8.980 1.00 48.91 196 ILE A C 1
ATOM 1477 O O . ILE A 1 196 ? 8.235 -1.501 -8.044 1.00 48.91 196 ILE A O 1
ATOM 1481 N N . GLY A 1 197 ? 8.130 -1.080 -10.239 1.00 46.12 197 GLY A N 1
ATOM 1482 C CA . GLY A 1 197 ? 9.229 -1.935 -10.691 1.00 46.12 197 GLY A CA 1
ATOM 1483 C C . GLY A 1 197 ? 9.898 -1.381 -11.951 1.00 46.12 197 GLY A C 1
ATOM 1484 O O . GLY A 1 197 ? 11.089 -1.586 -12.149 1.00 46.12 197 GLY A O 1
ATOM 1485 N N . GLU A 1 198 ? 9.184 -0.578 -12.743 1.00 45.31 198 GLU A N 1
ATOM 1486 C CA . GLU A 1 198 ? 9.710 0.055 -13.954 1.00 45.31 198 GLU A CA 1
ATOM 1487 C C . GLU A 1 198 ? 9.645 1.576 -13.795 1.00 45.31 198 GLU A C 1
ATOM 1489 O O . GLU A 1 198 ? 8.650 2.241 -14.076 1.00 45.31 198 GLU A O 1
ATOM 1494 N N . SER A 1 199 ? 10.715 2.148 -13.245 1.00 46.72 199 SER A N 1
ATOM 1495 C CA . SER A 1 199 ? 10.812 3.581 -12.988 1.00 46.72 199 SER A CA 1
ATOM 1496 C C . SER A 1 199 ? 10.870 4.382 -14.297 1.00 46.72 199 SER A C 1
ATOM 1498 O O . SER A 1 199 ? 11.944 4.582 -14.860 1.00 46.72 199 SER A O 1
ATOM 1500 N N . GLY A 1 200 ? 9.736 4.942 -14.722 1.00 50.12 200 GLY A N 1
ATOM 1501 C CA . GLY A 1 200 ? 9.631 5.961 -15.779 1.00 50.12 200 GLY A CA 1
ATOM 1502 C C . GLY A 1 200 ? 10.195 7.344 -15.407 1.00 50.12 200 GLY A C 1
ATOM 1503 O O . GLY A 1 200 ? 9.994 8.317 -16.129 1.00 50.12 200 GLY A O 1
ATOM 1504 N N . LYS A 1 201 ? 10.924 7.465 -14.292 1.00 52.19 201 LYS A N 1
ATOM 1505 C CA . LYS A 1 201 ? 11.740 8.643 -13.982 1.00 52.19 201 LYS A CA 1
ATOM 1506 C C . LYS A 1 201 ? 13.181 8.269 -14.244 1.00 52.19 201 LYS A C 1
ATOM 1508 O O . LYS A 1 201 ? 13.709 7.398 -13.558 1.00 52.19 201 LYS A O 1
ATOM 1513 N N . LYS A 1 202 ? 13.806 8.933 -15.221 1.00 57.91 202 LYS A N 1
ATOM 1514 C CA . LYS A 1 202 ? 15.242 8.827 -15.492 1.00 57.91 202 LYS A CA 1
ATOM 1515 C C . LYS A 1 202 ? 15.983 9.061 -14.177 1.00 57.91 202 LYS A C 1
ATOM 1517 O O . LYS A 1 202 ? 16.159 10.204 -13.753 1.00 57.91 202 LYS A O 1
ATOM 1522 N N . LYS A 1 203 ? 16.382 7.970 -13.514 1.00 56.53 203 LYS A N 1
ATOM 1523 C CA . LYS A 1 203 ? 17.374 7.989 -12.443 1.00 56.53 203 LYS A CA 1
ATOM 1524 C C . LYS A 1 203 ? 18.518 8.790 -13.046 1.00 56.53 203 LYS A C 1
ATOM 1526 O O . LYS A 1 203 ? 19.013 8.406 -14.106 1.00 56.53 203 LYS A O 1
ATOM 1531 N N . LYS A 1 204 ? 18.870 9.939 -12.458 1.00 56.50 204 LYS A N 1
ATOM 1532 C CA . LYS A 1 204 ? 20.129 10.595 -12.809 1.00 56.50 204 LYS A CA 1
ATOM 1533 C C . LYS A 1 204 ? 21.184 9.558 -12.468 1.00 56.50 204 LYS A C 1
ATOM 1535 O O . LYS A 1 204 ? 21.462 9.319 -11.295 1.00 56.50 204 LYS A O 1
ATOM 1540 N N . ASN A 1 205 ? 21.605 8.819 -13.488 1.00 51.00 205 ASN A N 1
ATOM 1541 C CA . ASN A 1 205 ? 22.590 7.777 -13.362 1.00 51.00 205 ASN A CA 1
ATOM 1542 C C . ASN A 1 205 ? 23.880 8.542 -13.134 1.00 51.00 205 ASN A C 1
ATOM 1544 O O . ASN A 1 205 ? 24.529 8.983 -14.078 1.00 51.00 205 ASN A O 1
ATOM 1548 N N . TYR A 1 206 ? 24.184 8.817 -11.869 1.00 57.47 206 TYR A N 1
ATOM 1549 C CA . TYR A 1 206 ? 25.486 9.314 -11.466 1.00 57.47 206 TYR A CA 1
ATOM 1550 C C . TYR A 1 206 ? 26.464 8.136 -11.562 1.00 57.47 206 TYR A C 1
ATOM 1552 O O . TYR A 1 206 ? 27.057 7.715 -10.572 1.00 57.47 206 TYR A O 1
ATOM 1560 N N . SER A 1 207 ? 26.593 7.565 -12.764 1.00 60.88 207 SER A N 1
ATOM 1561 C CA . SER A 1 207 ? 27.725 6.732 -13.120 1.00 60.88 207 SER A CA 1
ATOM 1562 C C . SER A 1 207 ? 28.914 7.666 -13.060 1.00 60.88 207 SER A C 1
ATOM 1564 O O . SER A 1 207 ? 29.069 8.546 -13.904 1.00 60.88 207 SER A O 1
ATOM 1566 N N . ASN A 1 208 ? 29.702 7.537 -12.001 1.00 74.75 208 ASN A N 1
ATOM 1567 C CA . ASN A 1 208 ? 30.976 8.223 -11.881 1.00 74.75 208 ASN A CA 1
ATOM 1568 C C . ASN A 1 208 ? 31.736 8.029 -13.208 1.00 74.75 208 ASN A C 1
ATOM 1570 O O . ASN A 1 208 ? 31.755 6.906 -13.710 1.00 74.75 208 ASN A O 1
ATOM 1574 N N . GLU A 1 209 ? 32.317 9.076 -13.803 1.00 74.19 209 GLU A N 1
ATOM 1575 C CA . GLU A 1 209 ? 32.894 9.023 -15.167 1.00 74.19 209 GLU A CA 1
ATOM 1576 C C . GLU A 1 209 ? 33.878 7.844 -15.330 1.00 74.19 209 GLU A C 1
ATOM 1578 O O . GLU A 1 209 ? 33.947 7.192 -16.368 1.00 74.19 209 GLU A O 1
ATOM 1583 N N . ARG A 1 210 ? 34.554 7.481 -14.231 1.00 72.88 210 ARG A N 1
ATOM 1584 C CA . ARG A 1 210 ? 35.432 6.306 -14.121 1.00 72.88 210 ARG A CA 1
ATOM 1585 C C . ARG A 1 210 ? 34.727 4.971 -14.386 1.00 72.88 210 ARG A C 1
ATOM 1587 O O . ARG A 1 210 ? 35.316 4.095 -15.003 1.00 72.88 210 ARG A O 1
ATOM 1594 N N . VAL A 1 211 ? 33.491 4.813 -13.920 1.00 78.38 211 VAL A N 1
ATOM 1595 C CA . VAL A 1 211 ? 32.672 3.606 -14.118 1.00 78.38 211 VAL A CA 1
ATOM 1596 C C . VAL A 1 211 ? 32.211 3.512 -15.571 1.00 78.38 211 VAL A C 1
ATOM 1598 O O . VAL A 1 211 ? 32.260 2.430 -16.143 1.00 78.38 211 VAL A O 1
ATOM 1601 N N . ARG A 1 212 ? 31.858 4.642 -16.204 1.00 78.44 212 ARG A N 1
ATOM 1602 C CA . ARG A 1 212 ? 31.457 4.662 -17.622 1.00 78.44 212 ARG A CA 1
ATOM 1603 C C . ARG A 1 212 ? 32.617 4.272 -18.544 1.00 78.44 212 ARG A C 1
ATOM 1605 O O . ARG A 1 212 ? 32.445 3.423 -19.409 1.00 78.44 212 ARG A O 1
ATOM 1612 N N . MET A 1 213 ? 33.804 4.831 -18.297 1.00 78.62 213 MET A N 1
ATOM 1613 C CA . MET A 1 213 ? 35.019 4.496 -19.052 1.00 78.62 213 MET A CA 1
ATOM 1614 C C . MET A 1 213 ? 35.473 3.045 -18.828 1.00 78.62 213 MET A C 1
ATOM 1616 O O . MET A 1 213 ? 35.990 2.413 -19.745 1.00 78.62 213 MET A O 1
ATOM 1620 N N . ALA A 1 214 ? 35.287 2.500 -17.620 1.00 78.75 214 ALA A N 1
ATOM 1621 C CA . ALA A 1 214 ? 35.617 1.104 -17.332 1.00 78.75 214 ALA A CA 1
ATOM 1622 C C . ALA A 1 214 ? 34.710 0.132 -18.102 1.00 78.75 214 ALA A C 1
ATOM 1624 O O . ALA A 1 214 ? 35.204 -0.835 -18.678 1.00 78.75 214 ALA A O 1
ATOM 1625 N N . GLU A 1 215 ? 33.409 0.418 -18.158 1.00 86.06 215 GLU A N 1
ATOM 1626 C CA . GLU A 1 215 ? 32.433 -0.409 -18.871 1.00 86.06 215 GLU A CA 1
ATOM 1627 C C . GLU A 1 215 ? 32.635 -0.357 -20.394 1.00 86.06 215 GLU A C 1
ATOM 1629 O O . GLU A 1 215 ? 32.540 -1.378 -21.073 1.00 86.06 215 GLU A O 1
ATOM 1634 N N . GLU A 1 216 ? 32.970 0.816 -20.938 1.00 88.06 216 GLU A N 1
ATOM 1635 C CA . GLU A 1 216 ? 33.292 0.979 -22.360 1.00 88.06 216 GLU A CA 1
ATOM 1636 C C . GLU A 1 216 ? 34.554 0.199 -22.748 1.00 88.06 216 GLU A C 1
ATOM 1638 O O . GLU A 1 216 ? 34.545 -0.543 -23.730 1.00 88.06 216 GLU A O 1
ATOM 1643 N N . LYS A 1 217 ? 35.595 0.260 -21.910 1.00 92.94 217 LYS A N 1
ATOM 1644 C CA . LYS A 1 217 ? 36.831 -0.504 -22.114 1.00 92.94 217 LYS A CA 1
ATOM 1645 C C . LYS A 1 217 ? 36.619 -2.017 -22.005 1.00 92.94 217 LYS A C 1
ATOM 1647 O O . LYS A 1 217 ? 37.258 -2.785 -22.723 1.00 92.94 217 LYS A O 1
ATOM 1652 N N . GLU A 1 218 ? 35.742 -2.471 -21.110 1.00 88.88 218 GLU A N 1
ATOM 1653 C CA . GLU A 1 218 ? 35.401 -3.893 -21.007 1.00 88.88 218 GLU A CA 1
ATOM 1654 C C . GLU A 1 218 ? 34.608 -4.372 -22.231 1.00 88.88 218 GLU A C 1
ATOM 1656 O O . GLU A 1 218 ? 34.865 -5.461 -22.747 1.00 88.88 218 GLU A O 1
ATOM 1661 N N . ARG A 1 219 ? 33.691 -3.539 -22.735 1.00 90.12 219 ARG A N 1
ATOM 1662 C CA . ARG A 1 219 ? 32.906 -3.827 -23.940 1.00 90.12 219 ARG A CA 1
ATOM 1663 C C . ARG A 1 219 ? 33.788 -3.930 -25.183 1.00 90.12 219 ARG A C 1
ATOM 1665 O O . ARG A 1 219 ? 33.636 -4.879 -25.943 1.00 90.12 219 ARG A O 1
ATOM 1672 N N . GLU A 1 220 ? 34.738 -3.014 -25.348 1.00 92.94 220 GLU A N 1
ATOM 1673 C CA . GLU A 1 220 ? 35.717 -3.054 -26.442 1.00 92.94 220 GLU A CA 1
ATOM 1674 C C . GLU A 1 220 ? 36.588 -4.317 -26.372 1.00 92.94 220 GLU A C 1
ATOM 1676 O O . GLU A 1 220 ? 36.765 -5.015 -27.369 1.00 92.94 220 GLU A O 1
ATOM 1681 N N . LYS A 1 221 ? 37.069 -4.678 -25.173 1.00 92.50 221 LYS A N 1
ATOM 1682 C CA . LYS A 1 221 ? 37.846 -5.910 -24.983 1.00 92.50 221 LYS A CA 1
ATOM 1683 C C . LYS A 1 221 ? 37.033 -7.160 -25.329 1.00 92.50 221 LYS A C 1
ATOM 1685 O O . LYS A 1 221 ? 37.591 -8.109 -25.871 1.00 92.50 221 LYS A O 1
ATOM 1690 N N . ARG A 1 222 ? 35.737 -7.172 -25.008 1.00 91.62 222 ARG A N 1
ATOM 1691 C CA . ARG A 1 222 ? 34.846 -8.301 -25.298 1.00 91.62 222 ARG A CA 1
ATOM 1692 C C . ARG A 1 222 ? 34.620 -8.483 -26.796 1.00 91.62 222 ARG A C 1
ATOM 1694 O O . ARG A 1 222 ? 34.750 -9.602 -27.266 1.00 91.62 222 ARG A O 1
ATOM 1701 N N . LEU A 1 223 ? 34.365 -7.398 -27.527 1.00 92.19 223 LEU A N 1
ATOM 1702 C CA . LEU A 1 223 ? 34.182 -7.446 -28.983 1.00 92.19 223 LEU A CA 1
ATOM 1703 C C . LEU A 1 223 ? 35.444 -7.927 -29.702 1.00 92.19 223 LEU A C 1
ATOM 1705 O O . LEU A 1 223 ? 35.357 -8.737 -30.615 1.00 92.19 223 LEU A O 1
ATOM 1709 N N . ARG A 1 224 ? 36.622 -7.500 -29.234 1.00 91.19 224 ARG A N 1
ATOM 1710 C CA . ARG A 1 224 ? 37.891 -7.964 -29.801 1.00 91.19 224 ARG A CA 1
ATOM 1711 C C . ARG A 1 224 ? 38.097 -9.473 -29.630 1.00 91.19 224 ARG A C 1
ATOM 1713 O O . ARG A 1 224 ? 38.546 -10.129 -30.554 1.00 91.19 224 ARG A O 1
ATOM 1720 N N . MET A 1 225 ? 37.743 -10.023 -28.466 1.00 87.25 225 MET A N 1
ATOM 1721 C CA . MET A 1 225 ? 37.824 -11.472 -28.242 1.00 87.25 225 MET A CA 1
ATOM 1722 C C . MET A 1 225 ? 36.795 -12.242 -29.079 1.00 87.25 225 MET A C 1
ATOM 1724 O O . MET A 1 225 ? 37.088 -13.342 -29.526 1.00 87.25 225 MET A O 1
ATOM 1728 N N . GLU A 1 226 ? 35.612 -11.669 -29.312 1.00 92.38 226 GLU A N 1
ATOM 1729 C CA . GLU A 1 226 ? 34.567 -12.292 -30.133 1.00 92.38 226 GLU A CA 1
ATOM 1730 C C . GLU A 1 226 ? 34.951 -12.346 -31.622 1.00 92.38 226 GLU A C 1
ATOM 1732 O O . GLU A 1 226 ? 34.664 -13.333 -32.295 1.00 92.38 226 GLU A O 1
ATOM 1737 N N . GLU A 1 227 ? 35.645 -11.326 -32.137 1.00 92.62 227 GLU A N 1
ATOM 1738 C CA . GLU A 1 227 ? 36.191 -11.347 -33.501 1.00 92.62 227 GLU A CA 1
ATOM 1739 C C . GLU A 1 227 ? 37.306 -12.388 -33.657 1.00 92.62 227 GLU A C 1
ATOM 1741 O O . GLU A 1 227 ? 37.247 -13.180 -34.599 1.00 92.62 227 GLU A O 1
ATOM 1746 N N . ASP A 1 228 ? 38.242 -12.457 -32.702 1.00 91.88 228 ASP A N 1
ATOM 1747 C CA . ASP A 1 228 ? 39.298 -13.481 -32.681 1.00 91.88 228 ASP A CA 1
ATOM 1748 C C . ASP A 1 228 ? 38.691 -14.904 -32.601 1.00 91.88 228 ASP A C 1
ATOM 1750 O O . ASP A 1 228 ? 39.163 -15.843 -33.248 1.00 91.88 228 ASP A O 1
ATOM 1754 N N . GLU A 1 229 ? 37.613 -15.087 -31.825 1.00 90.44 229 GLU A N 1
ATOM 1755 C CA . GLU A 1 229 ? 36.888 -16.361 -31.735 1.00 90.44 229 GLU A CA 1
ATOM 1756 C C . GLU A 1 229 ? 36.148 -16.705 -33.034 1.00 90.44 229 GLU A C 1
ATOM 1758 O O . GLU A 1 229 ? 36.148 -17.872 -33.440 1.00 90.44 229 GLU A O 1
ATOM 1763 N N . ARG A 1 230 ? 35.554 -15.714 -33.712 1.00 91.62 230 ARG A N 1
ATOM 1764 C CA . ARG A 1 230 ? 34.872 -15.916 -34.997 1.00 91.62 230 ARG A CA 1
ATOM 1765 C C . ARG A 1 230 ? 35.854 -16.313 -36.096 1.00 91.62 230 ARG A C 1
ATOM 1767 O O . ARG A 1 230 ? 35.586 -17.277 -36.807 1.00 91.62 230 ARG A O 1
ATOM 1774 N N . GLU A 1 231 ? 36.989 -15.624 -36.198 1.00 89.75 231 GLU A N 1
ATOM 1775 C CA . GLU A 1 231 ? 38.047 -15.951 -37.164 1.00 89.75 231 GLU A CA 1
ATOM 1776 C C . GLU A 1 231 ? 38.560 -17.381 -36.939 1.00 89.75 231 GLU A C 1
ATOM 1778 O O . GLU A 1 231 ? 38.611 -18.188 -37.870 1.00 89.75 231 GLU A O 1
ATOM 1783 N N . ARG A 1 232 ? 38.791 -17.758 -35.675 1.00 92.19 232 ARG A N 1
ATOM 1784 C CA . ARG A 1 232 ? 39.195 -19.121 -35.303 1.00 92.19 232 ARG A CA 1
ATOM 1785 C C . ARG A 1 232 ? 38.157 -20.189 -35.677 1.00 92.19 232 ARG A C 1
ATOM 1787 O O . ARG A 1 232 ? 38.529 -21.308 -36.028 1.00 92.19 232 ARG A O 1
ATOM 1794 N N . LEU A 1 233 ? 36.864 -19.883 -35.568 1.00 88.00 233 LEU A N 1
ATOM 1795 C CA . LEU A 1 233 ? 35.768 -20.788 -35.942 1.00 88.00 233 LEU A CA 1
ATOM 1796 C C . LEU A 1 233 ? 35.639 -20.951 -37.463 1.00 88.00 233 LEU A C 1
ATOM 1798 O O . LEU A 1 233 ? 35.402 -22.064 -37.937 1.00 88.00 233 LEU A O 1
ATOM 1802 N N . GLU A 1 234 ? 35.819 -19.870 -38.224 1.00 89.81 234 GLU A N 1
ATOM 1803 C CA . GLU A 1 234 ? 35.782 -19.890 -39.691 1.00 89.81 234 GLU A CA 1
ATOM 1804 C C . GLU A 1 234 ? 36.942 -20.709 -40.280 1.00 89.81 234 GLU A C 1
ATOM 1806 O O . GLU A 1 234 ? 36.724 -21.518 -41.187 1.00 89.81 234 GLU A O 1
ATOM 1811 N N . GLU A 1 235 ? 38.152 -20.586 -39.723 1.00 86.12 235 GLU A N 1
ATOM 1812 C CA . GLU A 1 235 ? 39.299 -21.421 -40.109 1.00 86.12 235 GLU A CA 1
ATOM 1813 C C . GLU A 1 235 ? 39.037 -22.916 -39.871 1.00 86.12 235 GLU A C 1
ATOM 1815 O O . GLU A 1 235 ? 39.339 -23.754 -40.724 1.00 86.12 235 GLU A O 1
ATOM 1820 N N . LEU A 1 236 ? 38.417 -23.258 -38.738 1.00 82.81 236 LEU A N 1
ATOM 1821 C CA . LEU A 1 236 ? 38.044 -24.633 -38.391 1.00 82.81 236 LEU A CA 1
ATOM 1822 C C . LEU A 1 236 ? 37.028 -25.222 -39.376 1.00 82.81 236 LEU A C 1
ATOM 1824 O O . LEU A 1 236 ? 37.176 -26.366 -39.810 1.00 82.81 236 LEU A O 1
ATOM 1828 N N . TYR A 1 237 ? 36.022 -24.433 -39.758 1.00 85.38 237 TYR A N 1
ATOM 1829 C CA . TYR A 1 237 ? 35.010 -24.858 -40.724 1.00 85.38 237 TYR A CA 1
ATOM 1830 C C . TYR A 1 237 ? 35.609 -25.072 -42.118 1.00 85.38 237 TYR A C 1
ATOM 1832 O O . TYR A 1 237 ? 35.238 -26.011 -42.825 1.00 85.38 237 TYR A O 1
ATOM 1840 N N . LYS A 1 238 ? 36.581 -24.236 -42.498 1.00 87.12 238 LYS A N 1
ATOM 1841 C CA . LYS A 1 238 ? 37.296 -24.364 -43.768 1.00 87.12 238 LYS A CA 1
ATOM 1842 C C . LYS A 1 238 ? 38.128 -25.648 -43.832 1.00 87.12 238 LYS A C 1
ATOM 1844 O O . LYS A 1 238 ? 38.039 -26.365 -44.824 1.00 87.12 238 LYS A O 1
ATOM 1849 N N . MET A 1 239 ? 38.853 -25.985 -42.763 1.00 73.62 239 MET A N 1
ATOM 1850 C CA . MET A 1 239 ? 39.630 -27.232 -42.696 1.00 73.62 239 MET A CA 1
ATOM 1851 C C . MET A 1 239 ? 38.736 -28.482 -42.724 1.00 73.62 239 MET A C 1
ATOM 1853 O O . MET A 1 239 ? 39.041 -29.441 -43.426 1.00 73.62 239 MET A O 1
ATOM 1857 N N . GLN A 1 240 ? 37.591 -28.462 -42.033 1.00 73.94 240 GLN A N 1
ATOM 1858 C CA . GLN A 1 240 ? 36.663 -29.600 -42.032 1.00 73.94 240 GLN A CA 1
ATOM 1859 C C . GLN A 1 240 ? 36.007 -29.837 -43.405 1.00 73.94 240 GLN A C 1
ATOM 1861 O O . GLN A 1 240 ? 35.735 -30.979 -43.773 1.00 73.94 240 GLN A O 1
ATOM 1866 N N . GLY A 1 241 ? 35.757 -28.771 -44.173 1.00 69.38 241 GLY A N 1
ATOM 1867 C CA . GLY A 1 241 ? 35.242 -28.878 -45.540 1.00 69.38 241 GLY A CA 1
ATOM 1868 C C . GLY A 1 241 ? 36.256 -29.462 -46.530 1.00 69.38 241 GLY A C 1
ATOM 1869 O O . GLY A 1 241 ? 35.860 -30.154 -47.465 1.00 69.38 241 GLY A O 1
ATOM 1870 N N . GLU A 1 242 ? 37.550 -29.220 -46.313 1.00 62.94 242 GLU A N 1
ATOM 1871 C CA . GLU A 1 242 ? 38.631 -29.742 -47.159 1.00 62.94 242 GLU A CA 1
ATOM 1872 C C . GLU A 1 242 ? 38.943 -31.226 -46.867 1.00 62.94 242 GLU A C 1
ATOM 1874 O O . GLU A 1 242 ? 39.278 -31.967 -47.789 1.00 62.94 242 GLU A O 1
ATOM 1879 N N . GLU A 1 243 ? 38.746 -31.702 -45.631 1.00 60.06 243 GLU A N 1
ATOM 1880 C CA . GLU A 1 243 ? 38.954 -33.116 -45.255 1.00 60.06 243 GLU A CA 1
ATOM 1881 C C . GLU A 1 243 ? 37.775 -34.052 -45.599 1.00 60.06 243 GLU A C 1
ATOM 1883 O O . GLU A 1 243 ? 37.929 -35.270 -45.570 1.00 60.06 243 GLU A O 1
ATOM 1888 N N . GLY A 1 244 ? 36.597 -33.516 -45.943 1.00 52.28 244 GLY A N 1
ATOM 1889 C CA . GLY A 1 244 ? 35.387 -34.300 -46.238 1.00 52.28 244 GLY A CA 1
ATOM 1890 C C . GLY A 1 244 ? 35.181 -34.708 -47.706 1.00 52.28 244 GLY A C 1
ATOM 1891 O O . GLY A 1 244 ? 34.120 -35.242 -48.031 1.00 52.28 244 GLY A O 1
ATOM 1892 N N . ILE A 1 245 ? 36.136 -34.417 -48.600 1.00 53.47 245 ILE A N 1
ATOM 1893 C CA . ILE A 1 245 ? 36.036 -34.660 -50.060 1.00 53.47 245 ILE A CA 1
ATOM 1894 C C . ILE A 1 245 ? 37.047 -35.732 -50.549 1.00 53.47 245 ILE A C 1
ATOM 1896 O O . ILE A 1 245 ? 37.209 -35.939 -51.751 1.00 53.47 245 ILE A O 1
ATOM 1900 N N . LEU A 1 246 ? 37.696 -36.468 -49.641 1.00 48.53 246 LEU A N 1
ATOM 1901 C CA . LEU A 1 246 ? 38.545 -37.633 -49.955 1.00 48.53 246 LEU A CA 1
ATOM 1902 C C . LEU A 1 246 ? 37.921 -38.931 -49.436 1.00 48.53 246 LEU A C 1
ATOM 1904 O O . LEU A 1 246 ? 38.048 -39.949 -50.154 1.00 48.53 246 LEU A O 1
#

Radius of gyration: 35.17 Å; chains: 1; bounding box: 92×75×89 Å

Secondary structure (DSSP, 8-state):
-PPP--PPP-----THHHHHHHHHHHTTS--------PPP-------PPP----------------------------PPP-------------------------EE-HHHHHHHHHHHGGGEEEEEEESGGG-EEEEEETTS-EEEE------SS-TTSHHHHHHHHHHTT--EEEHHHHHHTT-TT-TTTT-TTS--S-------HHHHHHHHHHHHHHHHHHHHHHHHHHHHHHHHHHHTT-

pLDDT: mean 70.44, std 20.22, range [38.81, 97.69]

Organism: NCBI:txid29204

Sequence (246 aa):
MTMGKMTMPRMTMNALSWLMVIAVYATANSCTFASAFNPPSSPKSIRNIPRVHHASNYESHESVAAHVTSKPIQDTPTNIRRTLLTNLLSAPLILLSQPTHAAQLPSVTSEEFDTILRTAAKSIALVQLSGPKSETCLVTLVDGTTFSISDLIESSTDPRSPLKLVARCRLYNVPVKNVGLLSALGIIESEDAVKIGESGKKKKNYSNERVRMAEEKEREKRLRMEEDERERLEELYKMQGEEGIL

Foldseek 3Di:
DDDDDDDDDDDDDDPVVVVVVVVVVVPPPPDDDDDDDDDDDDDDDDDDDDDDDDDDDDDDDDDDDDDDDDDDDDDDDDDDDDDDDDDDDDDDPPPPPPPPVVPPAAEDEPVVVLVCLVPPLVQWAEWEFDDDQRQWIWTAGPVRRIHIYHPEDPDPPDCSHPVVSVVSNVVSVHHYHYPVVCVVVVVPPDPPPPPPPDDPDPPPPPCPVVNVVVVVVVVVVVVVVVVVVVVVVVVVVVVVVVVPPD